Protein AF-0000000085132598 (afdb_homodimer)

Radius of gyration: 21.36 Å; Cα contacts (8 Å, |Δi|>4): 598; chains: 2; bounding box: 49×70×40 Å

Sequence (318 aa):
MAELIVVGVDGSQPSRLALRWALAEAALRSATVRVVHVWRSPYDYELAGAGDLGPIADDTALASAARRVLDDVLADIDEDHPTVAVESVLREGDPAEQLCVEARDAQLLVVGAHGHRPFADALIGSVSARVAHHCTGAVVIVPDLGAARHRQRSHVPGHMAELIVVGVDGSQPSRLALRWALAEAALRSATVRVVHVWRSPYDYELAGAGDLGPIADDTALASAARRVLDDVLADIDEDHPTVAVESVLREGDPAEQLCVEARDAQLLVVGAHGHRPFADALIGSVSARVAHHCTGAVVIVPDLGAARHRQRSHVPGH

pLDDT: mean 79.62, std 19.68, range [29.25, 98.25]

Solvent-accessible surface area (backbone atoms only — not comparable to full-atom values): 17055 Å² total; per-residue (Å²): 131,81,49,33,34,27,28,46,39,79,69,28,69,31,14,51,53,21,44,53,50,49,51,56,52,22,56,69,66,69,15,35,36,38,41,34,33,55,40,64,64,75,62,70,72,52,50,79,78,55,78,86,68,78,78,65,76,63,49,55,52,48,50,50,51,50,48,49,40,51,50,57,55,54,66,69,50,58,86,80,47,79,81,46,50,73,48,76,46,81,43,79,48,56,53,38,62,52,50,34,63,72,17,65,86,24,68,30,33,31,25,15,26,38,58,88,59,83,50,92,85,44,67,53,25,72,51,46,45,45,32,44,36,61,21,68,37,36,26,33,31,25,39,40,50,74,55,32,52,51,47,60,56,62,67,46,73,80,124,131,82,49,32,34,26,30,46,38,80,70,30,69,30,15,51,51,21,44,54,51,50,52,56,51,22,57,69,66,69,16,35,37,38,40,34,32,56,41,65,65,76,63,68,71,55,47,80,76,54,78,87,70,76,82,66,75,64,51,55,53,48,50,50,53,50,49,48,40,50,50,57,55,52,66,66,44,69,78,77,48,79,83,44,51,72,46,75,45,81,42,78,48,56,52,38,61,52,50,34,62,72,19,64,84,24,68,30,31,33,27,14,26,37,58,86,59,83,49,92,86,44,67,50,25,71,50,45,46,44,32,44,38,60,23,70,38,36,25,33,31,25,38,42,48,74,58,29,52,50,47,58,56,62,66,45,72,80,124

Secondary structure (DSSP, 8-state):
---EEEEEE-SSHHHHHHHHHHHHHHHHHT-EEEEEEEE--THHHHTTTS-----HHHHHHHHHHHHHHHHHHHHTTTTT-TTS-EEEEEEES-HHHHHHHHTTT-SEEEEES--SS--TT-SS-HHHHHHHHH-SS-EEEEP-HHHHHHHHHHTS---/---EEEEEE-SSHHHHHHHHHHHHHHHHHT-EEEEEEEE--THHHHTTTS----S-SHHHHHHHHHHHHHHHHHHTTTTT-TTS-EEEEEEES-HHHHHHHHTTT-SEEEEES--SS--TT-SS-HHHHHHHHH-SS-EEEEP-HHHHHHHHHHTS---

Foldseek 3Di:
DAAEEEAEAALFPLSLVLVVVSLVVCVVRVHAYEYEYEEEDPVVVPVVPDDDPDPPPRVVVRQVVSVVSVVVSVVVVPPPRPSHHYHYYYYYDDRLVVQLVVCQPHQEYTYEQEGDDDDPPDPGYPSLVSNCVPHPHHYHYDYDVVVVVVVVVVPPPDD/DAAEEEAEAALFPLSLVQVVVSLVVCVVRVHAYEYEYEEEDPVVVVPVPDDDPDPDDRVVVRQVVSVVSVVVSVVVVCVPRVSHHYHYYYHYDDRLVVQLVVCQPHQEYTYEQEGDDDPPPDPGYPSLVSNCVPHPHHYHYDYDVVVVVVVVVVPPPDD

Organism: Acidimicrobium ferrooxidans (strain DSM 10331 / JCM 15462 / NBRC 103882 / ICP) (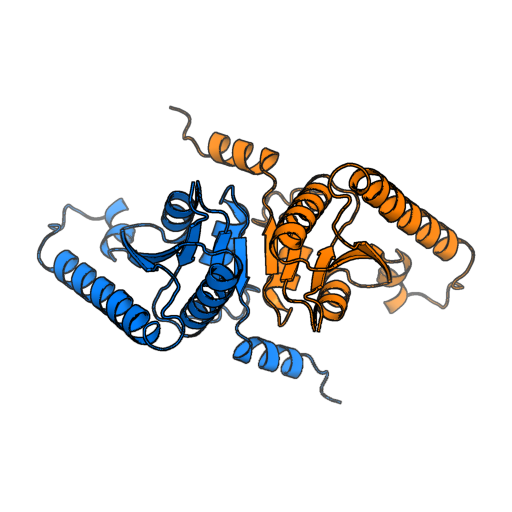NCBI:txid525909)

Nearest PDB structures (foldseek):
  2jax-assembly1_A-2  TM=8.667E-01  e=3.586E-10  Mycobacterium tuberculosis H37Rv
  3cis-assembly4_G  TM=8.353E-01  e=1.882E-10  Mycobacterium tuberculosis
  3cis-assembly3_F  TM=8.479E-01  e=1.006E-09  Mycobacterium tuberculosis
  3s3t-assembly1_A  TM=7.872E-01  e=2.822E-09  Lactiplantibacillus plantarum
  5ahw-assembly2_C  TM=6.463E-01  e=3.065E-08  Mycolicibacterium smegmatis MC2 155

InterPro domains:
  IPR006015 Universal stress protein A family [PR01438] (2-20)
  IPR006015 Universal stress protein A family [PR01438] (103-115)
  IPR006015 Universal stress protein A family [PR01438] (121-143)
  IPR006016 UspA [PF00582] (3-143)
  IPR014729 Rossmann-like alpha/beta/alpha sandwich fold [G3DSA:3.40.50.620] (2-155)

Structure (mmCIF, N/CA/C/O backbone):
data_AF-0000000085132598-model_v1
#
loop_
_entity.id
_entity.type
_entity.pdbx_description
1 polymer 'UspA domain protein'
#
loop_
_atom_site.group_PDB
_atom_site.id
_atom_site.type_symbol
_atom_site.label_atom_id
_atom_site.label_alt_id
_atom_site.label_comp_id
_atom_site.label_asym_id
_atom_site.label_entity_id
_atom_site.label_seq_id
_atom_site.pdbx_PDB_ins_code
_atom_site.Cartn_x
_atom_site.Cartn_y
_atom_site.Cartn_z
_atom_site.occupancy
_atom_site.B_iso_or_equiv
_atom_site.auth_seq_id
_atom_site.auth_comp_id
_atom_site.auth_asym_id
_atom_site.auth_atom_id
_atom_site.pdbx_PDB_model_num
ATOM 1 N N . MET A 1 1 ? 16.156 15.094 -8.305 1 52.69 1 MET A N 1
ATOM 2 C CA . MET A 1 1 ? 15.211 15.578 -7.301 1 52.69 1 MET A CA 1
ATOM 3 C C . MET A 1 1 ? 14.984 14.531 -6.219 1 52.69 1 MET A C 1
ATOM 5 O O . MET A 1 1 ? 15.102 13.328 -6.477 1 52.69 1 MET A O 1
ATOM 9 N N . ALA A 1 2 ? 14.891 14.992 -4.926 1 64.88 2 ALA A N 1
ATOM 10 C CA . ALA A 1 2 ? 14.844 14.055 -3.805 1 64.88 2 ALA A CA 1
ATOM 11 C C . ALA A 1 2 ? 13.555 13.25 -3.816 1 64.88 2 ALA A C 1
ATOM 13 O O . ALA A 1 2 ? 12.5 13.75 -4.227 1 64.88 2 ALA A O 1
ATOM 14 N N . GLU A 1 3 ? 13.602 12 -3.666 1 90.56 3 GLU A N 1
ATOM 15 C CA . GLU A 1 3 ? 12.438 11.125 -3.623 1 90.56 3 GLU A CA 1
ATOM 16 C C . GLU A 1 3 ? 11.516 11.492 -2.467 1 90.56 3 GLU A C 1
ATOM 18 O O . GLU A 1 3 ? 11.977 11.891 -1.397 1 90.56 3 GLU A O 1
ATOM 23 N N . LEU A 1 4 ? 10.266 11.664 -2.758 1 95.69 4 LEU A N 1
ATOM 24 C CA . LEU A 1 4 ? 9.25 12.062 -1.788 1 95.69 4 LEU A CA 1
ATOM 25 C C . LEU A 1 4 ? 8.25 10.945 -1.552 1 95.69 4 LEU A C 1
ATOM 27 O O . LEU A 1 4 ? 7.785 10.312 -2.502 1 95.69 4 LEU A O 1
ATOM 31 N N . ILE A 1 5 ? 8.008 10.656 -0.29 1 96.75 5 ILE A N 1
ATOM 32 C CA . ILE A 1 5 ? 6.93 9.781 0.14 1 96.75 5 ILE A CA 1
AT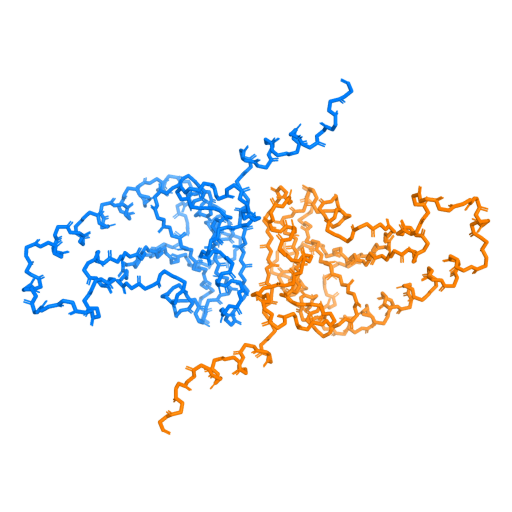OM 33 C C . ILE A 1 5 ? 5.898 10.578 0.937 1 96.75 5 ILE A C 1
ATOM 35 O O . ILE A 1 5 ? 6.246 11.266 1.901 1 96.75 5 ILE A O 1
ATOM 39 N N . VAL A 1 6 ? 4.707 10.562 0.468 1 98.12 6 VAL A N 1
ATOM 40 C CA . VAL A 1 6 ? 3.623 11.234 1.175 1 98.12 6 VAL A CA 1
ATOM 41 C C . VAL A 1 6 ? 2.846 10.227 2.016 1 98.12 6 VAL A C 1
ATOM 43 O O . VAL A 1 6 ? 2.568 9.117 1.562 1 98.12 6 VAL A O 1
ATOM 46 N N . VAL A 1 7 ? 2.484 10.602 3.264 1 97.94 7 VAL A N 1
ATOM 47 C CA . VAL A 1 7 ? 1.695 9.734 4.137 1 97.94 7 VAL A CA 1
ATOM 48 C C . VAL A 1 7 ? 0.549 10.531 4.754 1 97.94 7 VAL A C 1
ATOM 50 O O . VAL A 1 7 ? 0.745 11.664 5.203 1 97.94 7 VAL A O 1
ATOM 53 N N . GLY A 1 8 ? -0.657 9.992 4.582 1 97.94 8 GLY A N 1
ATOM 54 C CA . GLY A 1 8 ? -1.815 10.562 5.25 1 97.94 8 GLY A CA 1
ATOM 55 C C . GLY A 1 8 ? -1.971 10.102 6.684 1 97.94 8 GLY A C 1
ATOM 56 O O . GLY A 1 8 ? -1.938 8.898 6.961 1 97.94 8 GLY A O 1
ATOM 57 N N . VAL A 1 9 ? -2.213 11.078 7.613 1 96.56 9 VAL A N 1
ATOM 58 C CA . VAL A 1 9 ? -2.424 10.727 9.016 1 96.56 9 VAL A CA 1
ATOM 59 C C . VAL A 1 9 ? -3.68 11.414 9.539 1 96.56 9 VAL A C 1
ATOM 61 O O . VAL A 1 9 ? -4.039 12.5 9.07 1 96.56 9 VAL A O 1
ATOM 64 N N . ASP A 1 10 ? -4.363 10.742 10.477 1 94.12 10 ASP A N 1
ATOM 65 C CA . ASP A 1 10 ? -5.555 11.328 11.086 1 94.12 10 ASP A CA 1
ATOM 66 C C . ASP A 1 10 ? -5.582 11.086 12.594 1 94.12 10 ASP A C 1
ATOM 68 O O . ASP A 1 10 ? -6.621 11.266 13.234 1 94.12 10 ASP A O 1
ATOM 72 N N . GLY A 1 11 ? -4.477 10.609 13.109 1 92.75 11 GLY A N 1
ATOM 73 C CA . GLY A 1 11 ? -4.375 10.359 14.539 1 92.75 11 GLY A CA 1
ATOM 74 C C . GLY A 1 11 ? -4.766 8.945 14.93 1 92.75 11 GLY A C 1
ATOM 75 O O . GLY A 1 11 ? -4.523 8.523 16.062 1 92.75 11 GLY A O 1
ATOM 76 N N . SER A 1 12 ? -5.438 8.164 14.07 1 91 12 SER A N 1
ATOM 77 C CA . SER A 1 12 ? -5.824 6.785 14.359 1 91 12 SER A CA 1
ATOM 78 C C . SER A 1 12 ? -4.609 5.867 14.398 1 91 12 SER A C 1
ATOM 80 O O . SER A 1 12 ? -3.545 6.211 13.883 1 91 12 SER A O 1
ATOM 82 N N . GLN A 1 13 ? -4.688 4.766 15.047 1 89.81 13 GLN A N 1
ATOM 83 C CA . GLN A 1 13 ? -3.602 3.795 15.148 1 89.81 13 GLN A CA 1
ATOM 84 C C . GLN A 1 13 ? -3.199 3.277 13.766 1 89.81 13 GLN A C 1
ATOM 86 O O . GLN A 1 13 ? -2.012 3.219 13.445 1 89.81 13 GLN A O 1
ATOM 91 N N . PRO A 1 14 ? -4.168 2.969 12.852 1 91.38 14 PRO A N 1
ATOM 92 C CA . PRO A 1 14 ? -3.771 2.543 11.508 1 91.38 14 PRO A CA 1
ATOM 93 C C . PRO A 1 14 ? -2.957 3.604 10.766 1 91.38 14 PRO A C 1
ATOM 95 O O . PRO A 1 14 ? -2.014 3.27 10.039 1 91.38 14 PRO A O 1
ATOM 98 N N . SER A 1 15 ? -3.305 4.918 10.953 1 93.62 15 SER A N 1
ATOM 99 C CA . SER A 1 15 ? -2.561 5.969 10.266 1 93.62 15 SER A CA 1
ATOM 100 C C . SER A 1 15 ? -1.162 6.129 10.852 1 93.62 15 SER A C 1
ATOM 102 O O . SER A 1 15 ? -0.221 6.48 10.141 1 93.62 15 SER A O 1
ATOM 104 N N . ARG A 1 16 ? -1.005 5.812 12.141 1 93.38 16 ARG A N 1
ATOM 105 C CA . ARG A 1 16 ? 0.312 5.844 12.773 1 93.38 16 ARG A CA 1
ATOM 106 C C . ARG A 1 16 ? 1.188 4.703 12.266 1 93.38 16 ARG A C 1
ATOM 108 O O . ARG A 1 16 ? 2.396 4.871 12.094 1 93.38 16 ARG A O 1
ATOM 115 N N . LEU A 1 17 ? 0.605 3.598 12.094 1 92.19 17 LEU A N 1
ATOM 116 C CA . LEU A 1 17 ? 1.331 2.475 11.508 1 92.19 17 LEU A CA 1
ATOM 117 C C . LEU A 1 17 ? 1.782 2.799 10.086 1 92.19 17 LEU A C 1
ATOM 119 O O . LEU A 1 17 ? 2.891 2.438 9.688 1 92.19 17 LEU A O 1
ATOM 123 N N . ALA A 1 18 ? 0.917 3.445 9.352 1 95.38 18 ALA A N 1
ATOM 124 C CA . ALA A 1 18 ? 1.272 3.895 8.008 1 95.38 18 ALA A CA 1
ATOM 125 C C . ALA A 1 18 ? 2.473 4.836 8.047 1 95.38 18 ALA A C 1
ATOM 127 O O . ALA A 1 18 ? 3.375 4.734 7.211 1 95.38 18 ALA A O 1
ATOM 128 N N . LEU A 1 19 ? 2.473 5.723 8.977 1 95.25 19 LEU A N 1
ATOM 129 C CA . LEU A 1 19 ? 3.578 6.664 9.125 1 95.25 19 LEU A CA 1
ATOM 130 C C . LEU A 1 19 ? 4.879 5.93 9.445 1 95.25 19 LEU A C 1
ATOM 132 O O . LEU A 1 19 ? 5.918 6.219 8.852 1 95.25 19 LEU A O 1
ATOM 136 N N . ARG A 1 20 ? 4.828 5.004 10.352 1 92.69 20 ARG A N 1
ATOM 137 C CA . ARG A 1 20 ? 6.016 4.23 10.695 1 92.69 20 ARG A CA 1
ATOM 138 C C . ARG A 1 20 ? 6.555 3.482 9.484 1 92.69 20 ARG A C 1
ATOM 140 O O . ARG A 1 20 ? 7.766 3.443 9.258 1 92.69 20 ARG A O 1
ATOM 147 N N . TRP A 1 21 ? 5.672 2.922 8.781 1 92.62 21 TRP A N 1
ATOM 148 C CA . TRP A 1 21 ? 6.066 2.225 7.559 1 92.62 21 TRP A CA 1
ATOM 149 C C . TRP A 1 21 ? 6.723 3.184 6.574 1 92.62 21 TRP A C 1
ATOM 151 O O . TRP A 1 21 ? 7.762 2.865 5.988 1 92.62 21 TRP A O 1
ATOM 161 N N . ALA A 1 22 ? 6.09 4.348 6.344 1 95 22 ALA A N 1
ATOM 162 C CA . ALA A 1 22 ? 6.602 5.352 5.414 1 95 22 ALA A CA 1
ATOM 163 C C . ALA A 1 22 ? 8.008 5.801 5.812 1 95 22 ALA A C 1
ATOM 165 O O . ALA A 1 22 ? 8.875 5.98 4.957 1 95 22 ALA A O 1
ATOM 166 N N . LEU A 1 23 ? 8.234 5.957 7.086 1 93.75 23 LEU A N 1
ATOM 167 C CA . LEU A 1 23 ? 9.539 6.379 7.582 1 93.75 23 LEU A CA 1
ATOM 168 C C . LEU A 1 23 ? 10.594 5.309 7.32 1 93.75 23 LEU A C 1
ATOM 170 O O . LEU A 1 23 ? 11.703 5.617 6.895 1 93.75 23 LEU A O 1
ATOM 174 N N . ALA A 1 24 ? 10.273 4.074 7.586 1 90 24 ALA A N 1
ATOM 175 C CA . ALA A 1 24 ? 11.195 2.975 7.312 1 90 24 ALA A CA 1
ATOM 176 C C . ALA A 1 24 ? 11.523 2.893 5.824 1 90 24 ALA A C 1
ATOM 178 O O . ALA A 1 24 ? 12.68 2.674 5.449 1 90 24 ALA A O 1
ATOM 179 N N . GLU A 1 25 ? 10.484 3.068 5.062 1 90.69 25 GLU A N 1
ATOM 180 C CA . GLU A 1 25 ? 10.68 3.051 3.615 1 90.69 25 GLU A CA 1
ATOM 181 C C . GLU A 1 25 ? 11.586 4.199 3.168 1 90.69 25 GLU A C 1
ATOM 183 O O . GLU A 1 25 ? 12.461 4.012 2.322 1 90.69 25 GLU A O 1
ATOM 188 N N . ALA A 1 26 ? 11.32 5.352 3.678 1 92.25 26 ALA A N 1
ATOM 189 C CA . ALA A 1 26 ? 12.094 6.539 3.324 1 92.25 26 ALA A CA 1
ATOM 190 C C . ALA A 1 26 ? 13.562 6.355 3.68 1 92.25 26 ALA A C 1
ATOM 192 O O . ALA A 1 26 ? 14.445 6.832 2.961 1 92.25 26 ALA A O 1
ATOM 193 N N . ALA A 1 27 ? 13.828 5.691 4.742 1 88.12 27 ALA A N 1
ATOM 194 C CA . ALA A 1 27 ? 15.203 5.43 5.152 1 88.12 27 ALA A CA 1
ATOM 195 C C . ALA A 1 27 ? 15.93 4.566 4.121 1 88.12 27 ALA A C 1
ATOM 197 O O . ALA A 1 27 ? 17.125 4.766 3.863 1 88.12 27 ALA A O 1
ATOM 198 N N . LEU A 1 28 ? 15.195 3.695 3.545 1 82.5 28 LEU A N 1
ATOM 199 C CA . LEU A 1 28 ? 15.766 2.793 2.551 1 82.5 28 LEU A CA 1
ATOM 200 C C . LEU A 1 28 ? 16.078 3.539 1.259 1 82.5 28 LEU A C 1
ATOM 202 O O . LEU A 1 28 ? 17.016 3.176 0.542 1 82.5 28 LEU A O 1
ATOM 206 N N . ARG A 1 29 ? 15.352 4.684 1.01 1 83.31 29 ARG A N 1
ATOM 207 C CA . ARG A 1 29 ? 15.43 5.383 -0.268 1 83.31 29 ARG A CA 1
ATOM 208 C C . ARG A 1 29 ? 16.141 6.719 -0.117 1 83.31 29 ARG A C 1
ATOM 210 O O . ARG A 1 29 ? 16.375 7.426 -1.103 1 83.31 29 ARG A O 1
ATOM 217 N N . SER A 1 30 ? 16.453 7.062 1.117 1 88.06 30 SER A N 1
ATOM 218 C CA . SER A 1 30 ? 16.922 8.414 1.391 1 88.06 30 SER A CA 1
ATOM 219 C C . SER A 1 30 ? 15.914 9.453 0.904 1 88.06 30 SER A C 1
ATOM 221 O O . SER A 1 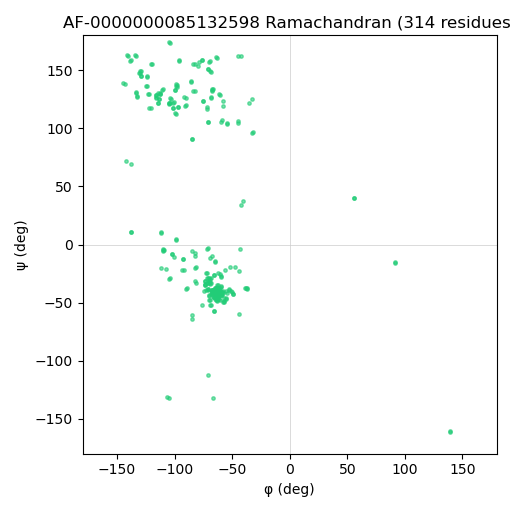30 ? 16.297 10.438 0.26 1 88.06 30 SER A O 1
ATOM 223 N N . ALA A 1 31 ? 14.672 9.117 1.125 1 92.5 31 ALA A N 1
ATOM 224 C CA . ALA A 1 31 ? 13.57 9.977 0.689 1 92.5 31 ALA A CA 1
ATOM 225 C C . ALA A 1 31 ? 13.102 10.875 1.823 1 92.5 31 ALA A C 1
ATOM 227 O O . ALA A 1 31 ? 13.383 10.617 2.994 1 92.5 31 ALA A O 1
ATOM 228 N N . THR A 1 32 ? 12.469 11.938 1.477 1 95.25 32 THR A N 1
ATOM 229 C CA . THR A 1 32 ? 11.758 12.797 2.416 1 95.25 32 THR A CA 1
ATOM 230 C C . THR A 1 32 ? 10.336 12.281 2.646 1 95.25 32 THR A C 1
ATOM 232 O O . THR A 1 32 ? 9.68 11.82 1.712 1 95.25 32 THR A O 1
ATOM 235 N N . VAL A 1 33 ? 9.906 12.352 3.881 1 96.44 33 VAL A N 1
ATOM 236 C CA . VAL A 1 33 ? 8.531 11.984 4.184 1 96.44 33 VAL A CA 1
ATOM 237 C C . VAL A 1 33 ? 7.707 13.242 4.438 1 96.44 33 VAL A C 1
ATOM 239 O O . VAL A 1 33 ? 8.062 14.07 5.285 1 96.44 33 VAL A O 1
ATOM 242 N N . ARG A 1 34 ? 6.668 13.438 3.666 1 97.88 34 ARG A N 1
ATOM 243 C CA . ARG A 1 34 ? 5.688 14.492 3.918 1 97.88 34 ARG A CA 1
ATOM 244 C C . ARG A 1 34 ? 4.453 13.93 4.621 1 97.88 34 ARG A C 1
ATOM 246 O O . ARG A 1 34 ? 3.715 13.133 4.043 1 97.88 34 ARG A O 1
ATOM 253 N N . VAL A 1 35 ? 4.297 14.344 5.836 1 97.75 35 VAL A N 1
ATOM 254 C CA . VAL A 1 35 ? 3.162 13.922 6.652 1 97.75 35 VAL A CA 1
ATOM 255 C C . VAL A 1 35 ? 1.999 14.891 6.457 1 97.75 35 VAL A C 1
ATOM 257 O O . VAL A 1 35 ? 2.123 16.078 6.742 1 97.75 35 VAL A O 1
ATOM 260 N N . VAL A 1 36 ? 0.868 14.375 5.973 1 98.25 36 VAL A N 1
ATOM 261 C CA . VAL A 1 36 ? -0.263 15.242 5.645 1 98.25 36 VAL A CA 1
ATOM 262 C C . VAL A 1 36 ? -1.449 14.898 6.543 1 98.25 36 VAL A C 1
ATOM 264 O O . VAL A 1 36 ? -1.841 13.734 6.656 1 98.25 36 VAL A O 1
ATOM 267 N N . HIS A 1 37 ? -1.973 15.82 7.18 1 97.75 37 HIS A N 1
ATOM 268 C CA . HIS A 1 37 ? -3.244 15.727 7.887 1 97.75 37 HIS A CA 1
ATOM 269 C C . HIS A 1 37 ? -4.293 16.625 7.25 1 97.75 37 HIS A C 1
ATOM 271 O O . HIS A 1 37 ? -4.047 17.812 7.035 1 97.75 37 HIS A O 1
ATOM 277 N N . VAL A 1 38 ? -5.391 16.047 6.906 1 96.12 38 VAL A N 1
ATOM 278 C CA . VAL A 1 38 ? -6.492 16.781 6.281 1 96.12 38 VAL A CA 1
ATOM 279 C C . VAL A 1 38 ? -7.668 16.875 7.25 1 96.12 38 VAL A C 1
ATOM 281 O O . VAL A 1 38 ? -8.031 15.875 7.887 1 96.12 38 VAL A O 1
ATOM 284 N N . TRP A 1 39 ? -8.25 18 7.402 1 91.69 39 TRP A N 1
ATOM 285 C CA . TRP A 1 39 ? -9.391 18.219 8.281 1 91.69 39 TRP A CA 1
ATOM 286 C C . TRP A 1 39 ? -10.508 18.953 7.551 1 91.69 39 TRP A C 1
ATOM 288 O O . TRP A 1 39 ? -10.305 19.469 6.449 1 91.69 39 TRP A O 1
ATOM 298 N N . ARG A 1 40 ? -11.734 18.672 7.941 1 85.56 40 ARG A N 1
ATOM 299 C CA . ARG A 1 40 ? -12.859 19.359 7.324 1 85.56 40 ARG A CA 1
ATOM 300 C C . ARG A 1 40 ? -13.719 20.062 8.375 1 85.56 40 ARG A C 1
ATOM 302 O O . ARG A 1 40 ? -14.008 19.484 9.43 1 85.56 40 ARG A O 1
ATOM 309 N N . SER A 1 41 ? -14.102 21.234 8.094 1 74.06 41 SER A N 1
ATOM 310 C CA . SER A 1 41 ? -15.055 21.969 8.922 1 74.06 41 SER A CA 1
ATOM 311 C C . SER A 1 41 ? -16.453 21.391 8.781 1 74.06 41 SER A C 1
ATOM 313 O O . SER A 1 41 ? -16.875 21 7.688 1 74.06 41 SER A O 1
ATOM 315 N N . PRO A 1 42 ? -17.031 20.844 9.891 1 59.59 42 PRO A N 1
ATOM 316 C CA . PRO A 1 42 ? -18.406 20.344 9.82 1 59.59 42 PRO A CA 1
ATOM 317 C C . PRO A 1 42 ? -19.297 21.203 8.938 1 59.59 42 PRO A C 1
ATOM 319 O O . PRO A 1 42 ? -20.312 20.719 8.414 1 59.59 42 PRO A O 1
ATOM 322 N N . TYR A 1 43 ? -19.141 22.484 8.953 1 52.62 43 TYR A N 1
ATOM 323 C CA . TYR A 1 43 ? -20.031 23.375 8.219 1 52.62 43 TYR A CA 1
ATOM 324 C C . TYR A 1 43 ? -19.906 23.156 6.719 1 52.62 43 TYR A C 1
ATOM 326 O O . TYR A 1 43 ? -20.703 23.672 5.941 1 52.62 43 TYR A O 1
ATOM 334 N N . ASP A 1 44 ? -18.922 22.484 6.27 1 48.16 44 ASP A N 1
ATOM 335 C CA . ASP A 1 44 ? -18.734 22.25 4.844 1 48.16 44 ASP A CA 1
ATOM 336 C C . ASP A 1 44 ? -19.766 21.25 4.316 1 48.16 44 ASP A C 1
ATOM 338 O O . ASP A 1 44 ? -20 21.172 3.105 1 48.16 44 ASP A O 1
ATOM 342 N N . TYR A 1 45 ? -20.25 20.344 5.09 1 43.16 45 TYR A N 1
ATOM 343 C CA . TYR A 1 45 ? -21.375 19.531 4.629 1 43.16 45 TYR A CA 1
ATOM 344 C C . TYR A 1 45 ? -22.625 20.375 4.449 1 43.16 45 TYR A C 1
ATOM 346 O O . TYR A 1 45 ? -23.422 20.125 3.537 1 43.16 45 TYR A O 1
ATOM 354 N N . GLU A 1 46 ? -23.016 21.031 5.555 1 40.84 46 GLU A N 1
ATOM 355 C CA . GLU A 1 46 ? -24.344 21.641 5.645 1 40.84 46 GLU A CA 1
ATOM 356 C C . GLU A 1 46 ? -24.453 22.828 4.699 1 40.84 46 GLU A C 1
ATOM 358 O O . GLU A 1 46 ? -25.562 23.297 4.418 1 40.84 46 GLU A O 1
ATOM 363 N N . LEU A 1 47 ? -23.391 23.484 4.406 1 42.47 47 LEU A N 1
ATOM 364 C CA . LEU A 1 47 ? -23.688 24.766 3.779 1 42.47 47 LEU A CA 1
ATOM 365 C C . LEU A 1 47 ? -24.234 24.578 2.367 1 42.47 47 LEU A C 1
ATOM 367 O O . LEU A 1 47 ? -24.484 25.547 1.65 1 42.47 47 LEU A O 1
ATOM 371 N N . ALA A 1 48 ? -24.344 23.406 1.795 1 40.34 48 ALA A N 1
ATOM 372 C CA . ALA A 1 48 ? -25.062 23.547 0.534 1 40.34 48 ALA A CA 1
ATOM 373 C C . ALA A 1 48 ? -26.438 24.172 0.754 1 40.34 48 ALA A C 1
ATOM 375 O O . ALA A 1 48 ? -27.016 24.75 -0.168 1 40.34 48 ALA A O 1
ATOM 376 N N . GLY A 1 49 ? -27.281 23.672 1.746 1 38 49 GLY A N 1
ATOM 377 C CA . GLY A 1 49 ? -28.578 24.344 1.864 1 38 49 GLY A CA 1
ATOM 378 C C . GLY A 1 49 ? -28.516 25.578 2.729 1 38 49 GLY A C 1
ATOM 379 O O . GLY A 1 49 ? -29.453 26.391 2.723 1 38 49 GLY A O 1
ATOM 380 N N . ALA A 1 50 ? -28.188 25.5 4.133 1 41.62 50 ALA A N 1
ATOM 381 C CA . ALA A 1 50 ? -28.562 26.594 5.016 1 41.62 50 ALA A CA 1
ATOM 382 C C . ALA A 1 50 ? -27.609 27.766 4.887 1 41.62 50 ALA A C 1
ATOM 384 O O . ALA A 1 50 ? -26.453 27.594 4.484 1 41.62 50 ALA A O 1
ATOM 385 N N . GLY A 1 51 ? -28.078 29.094 5.27 1 41.41 51 GLY A N 1
ATOM 386 C CA . GLY A 1 51 ? -27.594 30.469 5.262 1 41.41 51 GLY A CA 1
ATOM 387 C C . GLY A 1 51 ? -26.172 30.594 5.77 1 41.41 51 GLY A C 1
ATOM 388 O O . GLY A 1 51 ? -25.625 29.641 6.328 1 41.41 51 GLY A O 1
ATOM 389 N N . ASP A 1 52 ? -25.531 31.734 5.465 1 41.41 52 ASP A N 1
ATOM 390 C CA . ASP A 1 52 ? -24.266 32.406 5.699 1 41.41 52 ASP A CA 1
ATOM 391 C C . ASP A 1 52 ? -23.828 32.25 7.156 1 41.41 52 ASP A C 1
ATOM 393 O O . ASP A 1 52 ? -24.203 33.062 8.008 1 41.41 52 ASP A O 1
ATOM 397 N N . LEU A 1 53 ? -24.109 31.094 7.848 1 43.28 53 LEU A N 1
ATOM 398 C CA . LEU A 1 53 ? -23.609 31.328 9.195 1 43.28 53 LEU A CA 1
ATOM 399 C C . LEU A 1 53 ? -22.109 31.656 9.18 1 43.28 53 LEU A C 1
ATOM 401 O O . LEU A 1 53 ? -21.375 31.094 8.367 1 43.28 53 LEU A O 1
ATOM 405 N N . GLY A 1 54 ? -21.609 32.719 9.672 1 44.59 54 GLY A N 1
ATOM 406 C CA . GLY A 1 54 ? -20.312 33.344 9.836 1 44.59 54 GLY A CA 1
ATOM 407 C C . GLY A 1 54 ? -19.203 32.344 10.102 1 44.59 54 GLY A C 1
ATOM 408 O O . GLY A 1 54 ? -19.453 31.281 10.688 1 44.59 54 GLY A O 1
ATOM 409 N N . PRO A 1 55 ? -18.25 32.312 9.336 1 47.22 55 PRO A N 1
ATOM 410 C CA . PRO A 1 55 ? -17.031 31.484 9.25 1 47.22 55 PRO A CA 1
ATOM 411 C C . PRO A 1 55 ? -16.359 31.281 10.609 1 47.22 55 PRO A C 1
ATOM 413 O O . PRO A 1 55 ? -15.25 30.75 10.672 1 47.22 55 PRO A O 1
ATOM 416 N N . ILE A 1 56 ? -16.5 32.094 11.695 1 48.41 56 ILE A N 1
ATOM 417 C CA . ILE A 1 56 ? -15.57 32.781 12.594 1 48.41 56 ILE A CA 1
ATOM 418 C C . ILE A 1 56 ? -14.867 31.75 13.477 1 48.41 56 ILE A C 1
ATOM 420 O O . ILE A 1 56 ? -13.633 31.672 13.492 1 48.41 56 ILE A O 1
ATOM 424 N N . ALA A 1 57 ? -15.172 31.766 14.906 1 52.06 57 ALA A N 1
ATOM 425 C CA . ALA A 1 57 ? -14.531 31.219 16.109 1 52.06 57 ALA A CA 1
ATOM 426 C C . ALA A 1 57 ? -14.336 29.719 15.984 1 52.06 57 ALA A C 1
ATOM 428 O O . ALA A 1 57 ? -13.305 29.188 16.422 1 52.06 57 ALA A O 1
ATOM 429 N N . ASP A 1 58 ? -15.086 28.984 15.125 1 60.97 58 ASP A N 1
ATOM 430 C CA . ASP A 1 58 ? -15.211 27.531 15.094 1 60.97 58 ASP A CA 1
ATOM 431 C C . ASP A 1 58 ? -14.188 26.922 14.141 1 60.97 58 ASP A C 1
ATOM 433 O O . ASP A 1 58 ? -13.586 25.891 14.453 1 60.97 58 ASP A O 1
ATOM 437 N N . ASP A 1 59 ? -13.742 27.766 13.242 1 65.19 59 ASP A N 1
ATOM 438 C CA . ASP A 1 59 ? -12.766 27.234 12.297 1 65.19 59 ASP A CA 1
ATOM 439 C C . ASP A 1 59 ? -11.359 27.234 12.898 1 65.19 59 ASP A C 1
ATOM 441 O O . ASP A 1 59 ? -10.586 26.297 12.688 1 65.19 59 ASP A O 1
ATOM 445 N N . THR A 1 60 ? -11.258 28.281 13.75 1 75.56 60 THR A N 1
ATOM 446 C CA . THR A 1 60 ? -9.953 28.391 14.398 1 75.56 60 THR A CA 1
ATOM 447 C C . THR A 1 60 ? -9.75 27.234 15.375 1 75.56 60 THR A C 1
ATOM 449 O O . THR A 1 60 ? -8.656 26.672 15.453 1 75.56 60 THR A O 1
ATOM 452 N N . ALA A 1 61 ? -10.836 26.984 16.078 1 81.69 61 ALA A N 1
ATOM 453 C CA . ALA A 1 61 ? -10.75 25.891 17.047 1 81.69 61 ALA A CA 1
ATOM 454 C C . ALA A 1 61 ? -10.539 24.547 16.344 1 81.69 61 ALA A C 1
ATOM 456 O O . ALA A 1 61 ? -9.766 23.719 16.812 1 81.69 61 ALA A O 1
ATOM 457 N N . LEU A 1 62 ? -11.172 24.422 15.266 1 84.12 62 LEU A N 1
ATOM 458 C CA . LEU A 1 62 ? -11.055 23.172 14.516 1 84.12 62 LEU A CA 1
ATOM 459 C C . LEU A 1 62 ? -9.656 23.047 13.906 1 84.12 62 LEU A C 1
ATOM 461 O O . LEU A 1 62 ? -9.07 21.953 13.938 1 84.12 62 LEU A O 1
ATOM 465 N N . ALA A 1 63 ? -9.219 24.094 13.383 1 88.5 63 ALA A N 1
ATOM 466 C CA . ALA A 1 63 ? -7.863 24.094 12.844 1 88.5 63 ALA A CA 1
ATOM 467 C C . ALA A 1 63 ? -6.836 23.797 13.93 1 88.5 63 ALA A C 1
ATOM 469 O O . ALA A 1 63 ? -5.871 23.062 13.695 1 88.5 63 ALA A O 1
ATOM 470 N N . SER A 1 64 ? -7.098 24.406 15.055 1 91.44 64 SER A N 1
ATOM 471 C CA . SER A 1 64 ? -6.203 24.172 16.188 1 91.44 64 SER A CA 1
ATOM 472 C C . SER A 1 64 ? -6.23 22.719 16.609 1 91.44 64 SER A C 1
ATOM 474 O O . SER A 1 64 ? -5.191 22.141 16.953 1 91.44 64 SER A O 1
ATOM 476 N N . ALA A 1 65 ? -7.359 22.172 16.688 1 91.56 65 ALA A N 1
ATOM 477 C CA . ALA A 1 65 ? -7.496 20.75 17.031 1 91.56 65 ALA A CA 1
ATOM 478 C C . ALA A 1 65 ? -6.781 19.875 16.016 1 91.56 65 ALA A C 1
ATOM 480 O O . ALA A 1 65 ? -6.125 18.891 16.391 1 91.56 65 ALA A O 1
ATOM 481 N N . ALA A 1 66 ? -6.945 20.219 14.75 1 93.12 66 ALA A N 1
ATOM 482 C CA . ALA A 1 66 ? -6.281 19.469 13.68 1 93.12 66 ALA A CA 1
ATOM 483 C C . ALA A 1 66 ? -4.762 19.562 13.82 1 93.12 66 ALA A C 1
ATOM 485 O O . ALA A 1 66 ? -4.062 18.562 13.633 1 93.12 66 ALA A O 1
ATOM 486 N N . ARG A 1 67 ? -4.281 20.688 14.141 1 94.75 67 ARG A N 1
ATOM 487 C CA . ARG A 1 67 ? -2.85 20.875 14.359 1 94.75 67 ARG A CA 1
ATOM 488 C C . ARG A 1 67 ? -2.354 20.031 15.523 1 94.75 67 ARG A C 1
ATOM 490 O O . ARG A 1 67 ? -1.25 19.484 15.469 1 94.75 67 ARG A O 1
ATOM 497 N N . ARG A 1 68 ? -3.166 19.969 16.516 1 94.44 68 ARG A N 1
ATOM 498 C CA . ARG A 1 68 ? -2.791 19.156 17.672 1 94.44 68 ARG A CA 1
ATOM 499 C C . ARG A 1 68 ? -2.643 17.688 17.281 1 94.44 68 ARG A C 1
ATOM 501 O O . ARG A 1 68 ? -1.724 17.016 17.75 1 94.44 68 ARG A O 1
ATOM 508 N N . VAL A 1 69 ? -3.521 17.219 16.5 1 93.38 69 VAL A N 1
ATOM 509 C CA . VAL A 1 69 ? -3.438 15.844 16.016 1 93.38 69 VAL A CA 1
ATOM 510 C C . VAL A 1 69 ? -2.117 15.633 15.281 1 93.38 69 VAL A C 1
ATOM 512 O O . VAL A 1 69 ? -1.401 14.664 15.539 1 93.38 69 VAL A O 1
ATOM 515 N N . LEU A 1 70 ? -1.817 16.531 14.383 1 94.88 70 LEU A N 1
ATOM 516 C CA . LEU A 1 70 ? -0.589 16.438 13.602 1 94.88 70 LEU A CA 1
ATOM 517 C C . LEU A 1 70 ? 0.637 16.484 14.5 1 94.88 70 LEU A C 1
ATOM 519 O O . LEU A 1 70 ? 1.562 15.688 14.344 1 94.88 70 LEU A O 1
ATOM 523 N N . ASP A 1 71 ? 0.604 17.391 15.5 1 93.69 71 ASP A N 1
ATOM 524 C CA . ASP A 1 71 ? 1.718 17.531 16.438 1 93.69 71 ASP A CA 1
ATOM 525 C C . ASP A 1 71 ? 1.91 16.25 17.25 1 93.69 71 ASP A C 1
ATOM 527 O O . ASP A 1 71 ? 3.041 15.82 17.484 1 93.69 71 ASP A O 1
ATOM 531 N N . ASP A 1 72 ? 0.857 15.727 17.672 1 93 72 ASP A N 1
ATOM 532 C CA . ASP A 1 72 ? 0.904 14.492 18.453 1 93 72 ASP A CA 1
ATOM 533 C C . ASP A 1 72 ? 1.513 13.352 17.641 1 93 72 ASP A C 1
ATOM 535 O O . ASP A 1 72 ? 2.316 12.57 18.141 1 93 72 ASP A O 1
ATOM 539 N N . VAL A 1 73 ? 1.152 13.25 16.391 1 92.5 73 VAL A N 1
ATOM 540 C CA . VAL A 1 73 ? 1.646 12.203 15.508 1 92.5 73 VAL A CA 1
ATOM 541 C C . VAL A 1 73 ? 3.141 12.391 15.258 1 92.5 73 VAL A C 1
ATOM 543 O O . VAL A 1 73 ? 3.908 11.43 15.281 1 92.5 73 VAL A O 1
ATOM 546 N N . LEU A 1 74 ? 3.564 13.586 15.062 1 92.12 74 LEU A N 1
ATOM 547 C CA . LEU A 1 74 ? 4.957 13.898 14.75 1 92.12 74 LEU A CA 1
ATOM 548 C C . LEU A 1 74 ? 5.848 13.672 15.969 1 92.12 74 LEU A C 1
ATOM 550 O O . LEU A 1 74 ? 7.023 13.32 15.828 1 92.12 74 LEU A O 1
ATOM 554 N N . ALA A 1 75 ? 5.234 13.914 17.141 1 88.94 75 ALA A N 1
ATOM 555 C CA . ALA A 1 75 ? 5.98 13.742 18.375 1 88.94 75 ALA A CA 1
ATOM 556 C C . ALA A 1 75 ? 6.422 12.297 18.562 1 88.94 75 ALA A C 1
ATOM 558 O O . ALA A 1 75 ? 7.418 12.023 19.234 1 88.94 75 ALA A O 1
ATOM 559 N N . ASP A 1 76 ? 5.684 11.469 17.938 1 81.81 76 ASP A N 1
ATOM 560 C CA . ASP A 1 76 ? 5.969 10.039 18.062 1 81.81 76 ASP A CA 1
ATOM 561 C C . ASP A 1 76 ? 7.09 9.633 17.109 1 81.81 76 ASP A C 1
ATOM 563 O O . ASP A 1 76 ? 7.637 8.531 17.219 1 81.81 76 ASP A O 1
ATOM 567 N N . ILE A 1 77 ? 7.469 10.359 15.992 1 80.94 77 ILE A N 1
ATOM 568 C CA . ILE A 1 77 ? 8.453 10.031 14.969 1 80.94 77 ILE A CA 1
ATOM 569 C C . ILE A 1 77 ? 9.859 10.188 15.539 1 80.94 77 ILE A C 1
ATOM 571 O O . ILE A 1 77 ? 10.781 9.461 15.148 1 80.94 77 ILE A O 1
ATOM 575 N N . ASP A 1 78 ? 10.227 11.109 16.438 1 63.22 78 ASP A N 1
ATOM 576 C CA . ASP A 1 78 ? 11.562 11.586 16.781 1 63.22 78 ASP A CA 1
ATOM 577 C C . ASP A 1 78 ? 12.547 10.43 16.906 1 63.22 78 ASP A C 1
ATOM 579 O O . ASP A 1 78 ? 13.648 10.484 16.359 1 63.22 78 ASP A O 1
ATOM 583 N N . GLU A 1 79 ? 12.305 9.617 17.719 1 61.28 79 GLU A N 1
ATOM 584 C CA . GLU A 1 79 ? 13.461 8.883 18.219 1 61.28 79 GLU A CA 1
ATOM 585 C C . GLU A 1 79 ? 13.805 7.699 17.312 1 61.28 79 GLU A C 1
ATOM 587 O O . GLU A 1 79 ? 14.938 7.227 17.297 1 61.28 79 GLU A O 1
ATOM 592 N N . ASP A 1 80 ? 13 7.43 16.312 1 60.59 80 ASP A N 1
ATOM 593 C CA . ASP A 1 80 ? 13.25 6.137 15.688 1 60.59 80 ASP A CA 1
ATOM 594 C C . ASP A 1 80 ? 13.906 6.312 14.32 1 60.59 80 ASP A C 1
ATOM 596 O O . ASP A 1 80 ? 14.516 5.379 13.797 1 60.59 80 ASP A O 1
ATOM 600 N N . HIS A 1 81 ? 13.758 7.461 13.758 1 71 81 HIS A N 1
ATOM 601 C CA . HIS A 1 81 ? 14.359 7.637 12.445 1 71 81 HIS A CA 1
ATOM 602 C C . HIS A 1 81 ? 15.039 8.992 12.32 1 71 81 HIS A C 1
ATOM 604 O O . HIS A 1 81 ? 14.656 9.812 11.492 1 71 81 HIS A O 1
ATOM 610 N N . PRO A 1 82 ? 16.047 9.141 12.984 1 66.75 82 PRO A N 1
ATOM 611 C CA . PRO A 1 82 ? 16.672 10.453 13.031 1 66.75 82 PRO A CA 1
ATOM 612 C C . PRO A 1 82 ? 17.281 10.875 11.695 1 66.75 82 PRO A C 1
ATOM 614 O O . PRO A 1 82 ? 17.531 12.062 11.477 1 66.75 82 PRO A O 1
ATOM 617 N N . THR A 1 83 ? 17.359 10.023 10.789 1 83.31 83 THR A N 1
ATOM 618 C CA . THR A 1 83 ? 18.062 10.367 9.57 1 83.31 83 THR A CA 1
ATOM 619 C C . THR A 1 83 ? 17.094 10.703 8.445 1 83.31 83 THR A C 1
ATOM 621 O O . THR A 1 83 ? 17.484 11.219 7.402 1 83.31 83 THR A O 1
ATOM 624 N N . VAL A 1 84 ? 15.836 10.469 8.695 1 90.62 84 VAL A N 1
ATOM 625 C CA . VAL A 1 84 ? 14.859 10.719 7.637 1 90.62 84 VAL A CA 1
ATOM 626 C C . VAL A 1 84 ? 14.359 12.156 7.727 1 90.62 84 VAL A C 1
ATOM 628 O O . VAL A 1 84 ? 14 12.633 8.805 1 90.62 84 VAL A O 1
ATOM 631 N N . ALA A 1 85 ? 14.453 12.859 6.641 1 93.25 85 ALA A N 1
ATOM 632 C CA . ALA A 1 85 ? 13.859 14.195 6.574 1 93.25 85 ALA A CA 1
ATOM 633 C C . ALA A 1 85 ? 12.336 14.125 6.594 1 93.25 85 ALA A C 1
ATOM 635 O O . ALA A 1 85 ? 11.734 13.383 5.812 1 93.25 85 ALA A O 1
ATOM 636 N N . VAL A 1 86 ? 11.75 14.859 7.523 1 94.75 86 VAL A N 1
ATOM 637 C CA . VAL A 1 86 ? 10.305 14.828 7.664 1 94.75 86 VAL A CA 1
ATOM 638 C C . VAL A 1 86 ? 9.742 16.234 7.508 1 94.75 86 VAL A C 1
ATOM 640 O O . VAL A 1 86 ? 10.242 17.188 8.117 1 94.75 86 VAL A O 1
ATOM 643 N N . GLU A 1 87 ? 8.805 16.406 6.707 1 95.25 87 GLU A N 1
ATOM 644 C CA . GLU A 1 87 ? 7.996 17.625 6.641 1 95.25 87 GLU A CA 1
ATOM 645 C C . GLU A 1 87 ? 6.523 17.328 6.914 1 95.25 87 GLU A C 1
ATOM 647 O O . GLU A 1 87 ? 6.086 16.172 6.797 1 95.25 87 GLU A O 1
ATOM 652 N N . SER A 1 88 ? 5.777 18.297 7.367 1 96.5 88 SER A N 1
ATOM 653 C CA . SER A 1 88 ? 4.363 18.109 7.672 1 96.5 88 SER A CA 1
ATOM 654 C C . SER A 1 88 ? 3.506 19.172 7.012 1 96.5 88 SER A C 1
ATOM 656 O O . SER A 1 88 ? 3.941 20.328 6.863 1 96.5 88 SER A O 1
ATOM 658 N N . VAL A 1 89 ? 2.33 18.781 6.598 1 97.31 89 VAL A N 1
ATOM 659 C CA . VAL A 1 89 ? 1.378 19.672 5.938 1 97.31 89 VAL A CA 1
ATOM 660 C C . VAL A 1 89 ? -0.012 19.484 6.539 1 97.31 89 VAL A C 1
ATOM 662 O O . VAL A 1 89 ? -0.447 18.344 6.77 1 97.31 89 VAL A O 1
ATOM 665 N N . LEU A 1 90 ? -0.673 20.531 6.883 1 97 90 LEU A N 1
ATOM 666 C CA . LEU A 1 90 ? -2.072 20.562 7.297 1 97 90 LEU A CA 1
ATOM 667 C C . LEU A 1 90 ? -2.955 21.125 6.191 1 97 90 LEU A C 1
ATOM 669 O O . LEU A 1 90 ? -2.711 22.234 5.699 1 97 90 LEU A O 1
ATOM 673 N N . ARG A 1 91 ? -3.924 20.359 5.746 1 96.25 91 ARG A N 1
ATOM 674 C CA . ARG A 1 91 ? -4.816 20.797 4.684 1 96.25 91 ARG A CA 1
ATOM 675 C C . ARG A 1 91 ? -6.273 20.734 5.125 1 96.25 91 ARG A C 1
ATOM 677 O O . ARG A 1 91 ? -6.656 19.844 5.895 1 96.25 91 ARG A O 1
ATOM 684 N N . GLU A 1 92 ? -7.059 21.656 4.66 1 94.06 92 GLU A N 1
ATOM 685 C CA . GLU A 1 92 ? -8.508 21.609 4.816 1 94.06 92 GLU A CA 1
ATOM 686 C C . GLU A 1 92 ? -9.188 21.078 3.561 1 94.06 92 GLU A C 1
ATOM 688 O O . GLU A 1 92 ? -8.812 21.438 2.443 1 94.06 92 GLU A O 1
ATOM 693 N N . GLY A 1 93 ? -10.164 20.188 3.717 1 94.12 93 GLY A N 1
ATOM 694 C CA . GLY A 1 93 ? -10.883 19.672 2.566 1 94.12 93 GLY A CA 1
ATOM 695 C C . GLY A 1 93 ? -11.164 18.188 2.654 1 94.12 93 GLY A C 1
ATOM 696 O O . GLY A 1 93 ? -11.297 17.641 3.75 1 94.12 93 GLY A O 1
ATOM 697 N N . ASP A 1 94 ? -11.438 17.641 1.468 1 93.19 94 ASP A N 1
ATOM 698 C CA . ASP A 1 94 ? -11.664 16.203 1.38 1 93.19 94 ASP A CA 1
ATOM 699 C C . ASP A 1 94 ? -10.352 15.422 1.48 1 93.19 94 ASP A C 1
ATOM 701 O O . ASP A 1 94 ? -9.422 15.664 0.708 1 93.19 94 ASP A O 1
ATOM 705 N N . PRO A 1 95 ? -10.297 14.555 2.396 1 94.56 95 PRO A N 1
ATOM 706 C CA . PRO A 1 95 ? -9.023 13.875 2.648 1 94.56 95 PRO A CA 1
ATOM 707 C C . PRO A 1 95 ? -8.461 13.195 1.403 1 94.56 95 PRO A C 1
ATOM 709 O O . PRO A 1 95 ? -7.273 13.352 1.091 1 94.56 95 PRO A O 1
ATOM 712 N N . ALA A 1 96 ? -9.258 12.477 0.674 1 94 96 ALA A N 1
ATOM 713 C CA . ALA A 1 96 ? -8.766 11.75 -0.498 1 94 96 ALA A CA 1
ATOM 714 C C . ALA A 1 96 ? -8.273 12.719 -1.567 1 94 96 ALA A C 1
ATOM 716 O O . ALA A 1 96 ? -7.207 12.516 -2.156 1 94 96 ALA A O 1
ATOM 717 N N . GLU A 1 97 ? -9.016 13.766 -1.791 1 94.25 97 GLU A N 1
ATOM 718 C CA . GLU A 1 97 ? -8.648 14.766 -2.793 1 94.25 97 GLU A CA 1
ATOM 719 C C . GLU A 1 97 ? -7.344 15.461 -2.426 1 94.25 97 GLU A C 1
ATOM 721 O O . GLU A 1 97 ? -6.441 15.586 -3.26 1 94.25 97 GLU A O 1
ATOM 726 N N . GLN A 1 98 ? -7.281 15.867 -1.225 1 96.75 98 GLN A N 1
ATOM 727 C CA . GLN A 1 98 ? -6.102 16.609 -0.789 1 96.75 98 GLN A CA 1
ATOM 728 C C . GLN A 1 98 ? -4.867 15.703 -0.772 1 96.75 98 GLN A C 1
ATOM 730 O O . GLN A 1 98 ? -3.77 16.141 -1.122 1 96.75 98 GLN A O 1
ATOM 735 N N . LEU A 1 99 ? -4.984 14.5 -0.344 1 97.44 99 LEU A N 1
ATOM 736 C CA . LEU A 1 99 ? -3.869 13.562 -0.343 1 97.44 99 LEU A CA 1
ATOM 737 C C . LEU A 1 99 ? -3.357 13.32 -1.76 1 97.44 99 LEU A C 1
ATOM 739 O O . LEU A 1 99 ? -2.146 13.281 -1.988 1 97.44 99 LEU A O 1
ATOM 743 N N . CYS A 1 100 ? -4.277 13.164 -2.73 1 95.75 100 CYS A N 1
ATOM 744 C CA . CYS A 1 100 ? -3.873 12.945 -4.113 1 95.75 100 CYS A CA 1
ATOM 745 C C . CYS A 1 100 ? -3.131 14.156 -4.664 1 95.75 100 CYS A C 1
ATOM 747 O O . CYS A 1 100 ? -2.154 14.016 -5.402 1 95.75 100 CYS A O 1
ATOM 749 N N . VAL A 1 101 ? -3.598 15.328 -4.266 1 96.06 101 VAL A N 1
ATOM 750 C CA . VAL A 1 101 ? -2.939 16.547 -4.699 1 96.06 101 VAL A CA 1
ATOM 751 C C . VAL A 1 101 ? -1.526 16.609 -4.121 1 96.06 101 VAL A C 1
ATOM 753 O O . VAL A 1 101 ? -0.564 16.891 -4.844 1 96.06 101 VAL A O 1
ATOM 756 N N . GLU A 1 102 ? -1.388 16.344 -2.873 1 96.38 102 GLU A N 1
ATOM 757 C CA . GLU A 1 102 ? -0.096 16.406 -2.195 1 96.38 102 GLU A CA 1
ATOM 758 C C . GLU A 1 102 ? 0.857 15.336 -2.723 1 96.38 102 GLU A C 1
ATOM 760 O O . GLU A 1 102 ? 2.078 15.508 -2.67 1 96.38 102 GLU A O 1
ATOM 765 N N . ALA A 1 103 ? 0.298 14.227 -3.25 1 95.88 103 ALA A N 1
ATOM 766 C CA . ALA A 1 103 ? 1.114 13.086 -3.652 1 95.88 103 ALA A CA 1
ATOM 767 C C . ALA A 1 103 ? 1.372 13.102 -5.156 1 95.88 103 ALA A C 1
ATOM 769 O O . ALA A 1 103 ? 1.93 12.148 -5.707 1 95.88 103 ALA A O 1
ATOM 770 N N . ARG A 1 104 ? 0.95 14.086 -5.855 1 91.88 104 ARG A N 1
ATOM 771 C CA . ARG A 1 104 ? 0.995 14.148 -7.312 1 91.88 104 ARG A CA 1
ATOM 772 C C . ARG A 1 104 ? 2.402 13.859 -7.828 1 91.88 104 ARG A C 1
ATOM 774 O O . ARG A 1 104 ? 2.572 13.18 -8.844 1 91.88 104 ARG A O 1
ATOM 781 N N . ASP A 1 105 ? 3.434 14.344 -7.152 1 91.25 105 ASP A N 1
ATOM 782 C CA . ASP A 1 105 ? 4.809 14.164 -7.617 1 91.25 105 ASP A CA 1
ATOM 783 C C . ASP A 1 105 ? 5.582 13.227 -6.688 1 91.25 105 ASP A C 1
ATOM 785 O O . ASP A 1 105 ? 6.812 13.172 -6.742 1 91.25 105 ASP A O 1
ATOM 789 N N . ALA A 1 106 ?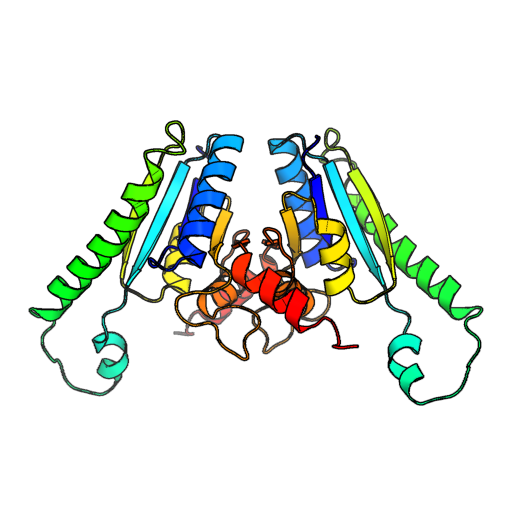 4.906 12.586 -5.789 1 94.25 106 ALA A N 1
ATOM 790 C CA . ALA A 1 106 ? 5.551 11.688 -4.832 1 94.25 106 ALA A CA 1
ATOM 791 C C . ALA A 1 106 ? 5.785 10.312 -5.441 1 94.25 106 ALA A C 1
ATOM 793 O O . ALA A 1 106 ? 5.066 9.898 -6.352 1 94.25 106 ALA A O 1
ATOM 794 N N . GLN A 1 107 ? 6.715 9.625 -4.957 1 91.69 107 GLN A N 1
ATOM 795 C CA . GLN A 1 107 ? 6.969 8.25 -5.383 1 91.69 107 GLN A CA 1
ATOM 796 C C . GLN A 1 107 ? 5.91 7.301 -4.832 1 91.69 107 GLN A C 1
ATOM 798 O O . GLN A 1 107 ? 5.566 6.309 -5.477 1 91.69 107 GLN A O 1
ATOM 803 N N . LEU A 1 108 ? 5.5 7.676 -3.613 1 95.38 108 LEU A N 1
ATOM 804 C CA . LEU A 1 108 ? 4.5 6.852 -2.943 1 95.38 108 LEU A CA 1
ATOM 805 C C . LEU A 1 108 ? 3.531 7.715 -2.143 1 95.38 108 LEU A C 1
ATOM 807 O O . LEU A 1 108 ? 3.939 8.695 -1.518 1 95.38 108 LEU A O 1
ATOM 811 N N . LEU A 1 109 ? 2.33 7.367 -2.24 1 97.56 109 LEU A N 1
ATOM 812 C CA . LEU A 1 109 ? 1.35 7.789 -1.247 1 97.56 109 LEU A CA 1
ATOM 813 C C . LEU A 1 109 ? 1.021 6.648 -0.289 1 97.56 109 LEU A C 1
ATOM 815 O O . LEU A 1 109 ? 0.618 5.566 -0.722 1 97.56 109 LEU A O 1
ATOM 819 N N . VAL A 1 110 ? 1.146 6.836 0.989 1 97.75 110 VAL A N 1
ATOM 820 C CA . VAL A 1 110 ? 0.971 5.801 2 1 97.75 110 VAL A CA 1
ATOM 821 C C . VAL A 1 110 ? -0.222 6.141 2.889 1 97.75 110 VAL A C 1
ATOM 823 O O . VAL A 1 110 ? -0.348 7.27 3.363 1 97.75 110 VAL A O 1
ATOM 826 N N . VAL A 1 111 ? -1.13 5.188 3.045 1 96.75 111 VAL A N 1
ATOM 827 C CA . VAL A 1 111 ? -2.275 5.344 3.934 1 96.75 111 VAL A CA 1
ATOM 828 C C . VAL A 1 111 ? -2.5 4.051 4.719 1 96.75 111 VAL A C 1
ATOM 830 O O . VAL A 1 111 ? -1.995 2.992 4.34 1 96.75 111 VAL A O 1
ATOM 833 N N . GLY A 1 112 ? -3.184 4.172 5.82 1 94 112 GLY A N 1
ATOM 834 C CA . GLY A 1 112 ? -3.674 2.99 6.512 1 94 112 GLY A CA 1
ATOM 835 C C . GLY A 1 112 ? -4.891 2.371 5.844 1 94 112 GLY A C 1
ATOM 836 O O . GLY A 1 112 ? -5.598 3.039 5.09 1 94 112 GLY A O 1
ATOM 837 N N . ALA A 1 113 ? -5.102 1.158 6.125 1 87.94 113 ALA A N 1
ATOM 838 C CA . ALA A 1 113 ? -6.227 0.439 5.531 1 87.94 113 ALA A CA 1
ATOM 839 C C . ALA A 1 113 ? -7.555 0.97 6.059 1 87.94 113 ALA A C 1
ATOM 841 O O . ALA A 1 113 ? -8.562 0.961 5.344 1 87.94 113 ALA A O 1
ATOM 842 N N . HIS A 1 114 ? -7.465 1.379 7.332 1 81.62 114 HIS A N 1
ATOM 843 C CA . HIS A 1 114 ? -8.664 1.897 7.98 1 81.62 114 HIS A CA 1
ATOM 844 C C . HIS A 1 114 ? -8.367 3.186 8.742 1 81.62 114 HIS A C 1
ATOM 846 O O . HIS A 1 114 ? -7.207 3.598 8.844 1 81.62 114 HIS A O 1
ATOM 852 N N . GLY A 1 115 ? -9.383 3.877 9.055 1 73.75 115 GLY A N 1
ATOM 853 C CA . GLY A 1 115 ? -9.281 5.051 9.914 1 73.75 115 GLY A CA 1
ATOM 854 C C . GLY A 1 115 ? -9.828 4.816 11.312 1 73.75 115 GLY A C 1
ATOM 855 O O . GLY A 1 115 ? -9.477 3.826 11.961 1 73.75 115 GLY A O 1
ATOM 856 N N . HIS A 1 116 ? -10.641 5.789 11.648 1 68.94 116 HIS A N 1
ATOM 857 C CA . HIS A 1 116 ? -11.172 5.781 13.008 1 68.94 116 HIS A CA 1
ATOM 858 C C . HIS A 1 116 ? -12.234 4.707 13.18 1 68.94 116 HIS A C 1
ATOM 860 O O . HIS A 1 116 ? -12.484 4.25 14.297 1 68.94 116 HIS A O 1
ATOM 866 N N . ARG A 1 117 ? -13.023 4.371 12.125 1 60.84 117 ARG A N 1
ATOM 867 C CA . ARG A 1 117 ? -14.086 3.385 12.281 1 60.84 117 ARG A CA 1
ATOM 868 C C . ARG A 1 117 ? -13.883 2.209 11.336 1 60.84 117 ARG A C 1
ATOM 870 O O . ARG A 1 117 ? -13.633 2.402 10.141 1 60.84 117 ARG A O 1
ATOM 877 N N . PRO A 1 118 ? -13.68 0.984 12 1 58.66 118 PRO A N 1
ATOM 878 C CA . PRO A 1 118 ? -13.734 -0.174 11.102 1 58.66 118 PRO A CA 1
ATOM 879 C C . PRO A 1 118 ? -15.078 -0.301 10.391 1 58.66 118 PRO A C 1
ATOM 881 O O . PRO A 1 118 ? -16.125 0.039 10.961 1 58.66 118 PRO A O 1
ATOM 884 N N . PHE A 1 119 ? -15.203 -0.019 9.211 1 56.34 119 PHE A N 1
ATOM 885 C CA . PHE A 1 119 ? -16.484 -0.218 8.547 1 56.34 119 PHE A CA 1
ATOM 886 C C . PHE A 1 119 ? -16.781 -1.703 8.359 1 56.34 119 PHE A C 1
ATOM 888 O O . PHE A 1 119 ? -16 -2.416 7.723 1 56.34 119 PHE A O 1
ATOM 895 N N . ALA A 1 120 ? -17.672 -2.193 9.148 1 54.12 120 ALA A N 1
ATOM 896 C CA . ALA A 1 120 ? -18.062 -3.602 9.234 1 54.12 120 ALA A CA 1
ATOM 897 C C . ALA A 1 120 ? -18.094 -4.246 7.855 1 54.12 120 ALA A C 1
ATOM 899 O O . ALA A 1 120 ? -17.688 -5.406 7.695 1 54.12 120 ALA A O 1
ATOM 900 N N . ASP A 1 121 ? -18.562 -3.416 6.891 1 60.56 121 ASP A N 1
ATOM 901 C CA . ASP A 1 121 ? -18.859 -4.086 5.629 1 60.56 121 ASP A CA 1
ATOM 902 C C . ASP A 1 121 ? -17.844 -3.703 4.555 1 60.56 121 ASP A C 1
ATOM 904 O O . ASP A 1 121 ? -17.859 -4.25 3.449 1 60.56 121 ASP A O 1
ATOM 908 N N . ALA A 1 122 ? -17.016 -2.812 4.98 1 64.31 122 ALA A N 1
ATOM 909 C CA . ALA A 1 122 ? -16.094 -2.398 3.928 1 64.31 122 ALA A CA 1
ATOM 910 C C . ALA A 1 122 ? -14.742 -3.102 4.07 1 64.31 122 ALA A C 1
ATOM 912 O O . ALA A 1 122 ? -14.242 -3.281 5.184 1 64.31 122 ALA A O 1
ATOM 913 N N . LEU A 1 123 ? -14.25 -3.594 3.047 1 70.5 123 LEU A N 1
ATOM 914 C CA . LEU A 1 123 ? -12.977 -4.293 3.057 1 70.5 123 LEU A CA 1
ATOM 915 C C . LEU A 1 123 ? -11.844 -3.354 3.455 1 70.5 123 LEU A C 1
ATOM 917 O O . LEU A 1 123 ? -10.945 -3.736 4.219 1 70.5 123 LEU A O 1
ATOM 921 N N . ILE A 1 124 ? -12.008 -2.094 2.973 1 79.06 124 ILE A N 1
ATOM 922 C CA . ILE A 1 124 ? -11.016 -1.079 3.328 1 79.06 124 ILE A CA 1
ATOM 923 C C . ILE A 1 124 ? -11.719 0.256 3.57 1 79.06 124 ILE A C 1
ATOM 925 O O . ILE A 1 124 ? -12.898 0.414 3.25 1 79.06 124 ILE A O 1
ATOM 929 N N . GLY A 1 125 ? -11.086 1.189 4.199 1 84.5 125 GLY A N 1
ATOM 930 C CA . GLY A 1 125 ? -11.656 2.492 4.504 1 84.5 125 GLY A CA 1
ATOM 931 C C . GLY A 1 125 ? -11.984 3.307 3.268 1 84.5 125 GLY A C 1
ATOM 932 O O . GLY A 1 125 ? -11.43 3.062 2.193 1 84.5 125 GLY A O 1
ATOM 933 N N . SER A 1 126 ? -12.805 4.273 3.441 1 84.31 126 SER A N 1
ATOM 934 C CA . SER A 1 126 ? -13.289 5.086 2.332 1 84.31 126 SER A CA 1
ATOM 935 C C . SER A 1 126 ? -12.172 5.93 1.733 1 84.31 126 SER A C 1
ATOM 937 O O . SER A 1 126 ? -12.086 6.078 0.513 1 84.31 126 SER A O 1
ATOM 939 N N . VAL A 1 127 ? -11.328 6.465 2.541 1 89.06 127 VAL A N 1
ATOM 940 C CA . VAL A 1 127 ? -10.242 7.297 2.033 1 89.06 127 VAL A CA 1
ATOM 941 C C . VAL A 1 127 ? -9.227 6.43 1.291 1 89.06 127 VAL A C 1
ATOM 943 O O . VAL A 1 127 ? -8.812 6.762 0.179 1 89.06 127 VAL A O 1
ATOM 946 N N . SER A 1 128 ? -8.828 5.352 1.886 1 91 128 SER A N 1
ATOM 947 C CA . SER A 1 128 ? -7.867 4.457 1.251 1 91 128 SER A CA 1
ATOM 948 C C . SER A 1 128 ? -8.375 3.961 -0.098 1 91 128 SER A C 1
ATOM 950 O O . SER A 1 128 ? -7.621 3.895 -1.068 1 91 128 SER A O 1
ATOM 952 N N . ALA A 1 129 ? -9.617 3.637 -0.144 1 86.06 129 ALA A N 1
ATOM 953 C CA . ALA A 1 129 ? -10.219 3.182 -1.396 1 86.06 129 ALA A CA 1
ATOM 954 C C . ALA A 1 129 ? -10.211 4.293 -2.443 1 86.06 129 ALA A C 1
ATOM 956 O O . ALA A 1 129 ? -9.883 4.051 -3.607 1 86.06 129 ALA A O 1
ATOM 957 N N . ARG A 1 130 ? -10.578 5.438 -2.061 1 88.69 130 ARG A N 1
ATOM 958 C CA . ARG A 1 130 ? -10.695 6.559 -2.984 1 88.69 130 ARG A CA 1
ATOM 959 C C . ARG A 1 130 ? -9.32 6.984 -3.5 1 88.69 130 ARG A C 1
ATOM 961 O O . ARG A 1 130 ? -9.172 7.316 -4.676 1 88.69 130 ARG A O 1
ATOM 968 N N . VAL A 1 131 ? -8.344 6.969 -2.67 1 92.69 131 VAL A N 1
ATOM 969 C CA . VAL A 1 131 ? -7.023 7.371 -3.15 1 92.69 131 VAL A CA 1
ATOM 970 C C . VAL A 1 131 ? -6.465 6.301 -4.086 1 92.69 131 VAL A C 1
ATOM 972 O O . VAL A 1 131 ? -5.797 6.617 -5.07 1 92.69 131 VAL A O 1
ATOM 975 N N . ALA A 1 132 ? -6.703 5.078 -3.764 1 88.94 132 ALA A N 1
ATOM 976 C CA . ALA A 1 132 ? -6.262 3.988 -4.633 1 88.94 132 ALA A CA 1
ATOM 977 C C . ALA A 1 132 ? -6.891 4.102 -6.016 1 88.94 132 ALA A C 1
ATOM 979 O O . ALA A 1 132 ? -6.281 3.715 -7.016 1 88.94 132 ALA A O 1
ATOM 980 N N . HIS A 1 133 ? -8.008 4.695 -6.02 1 84.94 133 HIS A N 1
ATOM 981 C CA . HIS A 1 133 ? -8.773 4.801 -7.258 1 84.94 133 HIS A CA 1
ATOM 982 C C . HIS A 1 133 ? -8.406 6.066 -8.023 1 84.94 133 HIS A C 1
ATOM 984 O O . HIS A 1 133 ? -8.297 6.047 -9.25 1 84.94 133 HIS A O 1
ATOM 990 N N . HIS A 1 134 ? -8.195 7.109 -7.289 1 86.31 134 HIS A N 1
ATOM 991 C CA . HIS A 1 134 ? -8.203 8.414 -7.941 1 86.31 134 HIS A CA 1
ATOM 992 C C . HIS A 1 134 ? -6.785 8.953 -8.117 1 86.31 134 HIS A C 1
ATOM 994 O O . HIS A 1 134 ? -6.547 9.797 -8.977 1 86.31 134 HIS A O 1
ATOM 1000 N N . CYS A 1 135 ? -5.934 8.594 -7.273 1 90.38 135 CYS A N 1
ATOM 1001 C CA . CYS A 1 135 ? -4.59 9.164 -7.34 1 90.38 135 CYS A CA 1
ATOM 1002 C C . CYS A 1 135 ? -3.832 8.633 -8.555 1 90.38 135 CYS A C 1
ATOM 1004 O O . CYS A 1 135 ? -4.035 7.488 -8.961 1 90.38 135 CYS A O 1
ATOM 1006 N N . THR A 1 136 ? -2.953 9.391 -9.062 1 87.12 136 THR A N 1
ATOM 1007 C CA . THR A 1 136 ? -2.238 9.047 -10.281 1 87.12 136 THR A CA 1
ATOM 1008 C C . THR A 1 136 ? -0.932 8.32 -9.961 1 87.12 136 THR A C 1
ATOM 1010 O O . THR A 1 136 ? -0.29 7.762 -10.852 1 87.12 136 THR A O 1
ATOM 1013 N N . GLY A 1 137 ? -0.53 8.328 -8.727 1 90.69 137 GLY A N 1
ATOM 1014 C CA . GLY A 1 137 ? 0.68 7.633 -8.312 1 90.69 137 GLY A CA 1
ATOM 1015 C C . GLY A 1 137 ? 0.403 6.344 -7.566 1 90.69 137 GLY A C 1
ATOM 1016 O O . GLY A 1 137 ? -0.754 6.008 -7.305 1 90.69 137 GLY A O 1
ATOM 1017 N N . ALA A 1 138 ? 1.446 5.594 -7.262 1 94.88 138 ALA A N 1
ATOM 1018 C CA . ALA A 1 138 ? 1.331 4.344 -6.516 1 94.88 138 ALA A CA 1
ATOM 1019 C C . ALA A 1 138 ? 0.893 4.602 -5.078 1 94.88 138 ALA A C 1
ATOM 1021 O O . ALA A 1 138 ? 1.376 5.535 -4.43 1 94.88 138 ALA A O 1
ATOM 1022 N N . VAL A 1 139 ? -0.061 3.814 -4.68 1 96.38 139 VAL A N 1
ATOM 1023 C CA . VAL A 1 139 ? -0.588 3.949 -3.324 1 96.38 139 VAL A CA 1
ATOM 1024 C C . VAL A 1 139 ? -0.227 2.713 -2.504 1 96.38 139 VAL A C 1
ATOM 1026 O O . VAL A 1 139 ? -0.431 1.581 -2.951 1 96.38 139 VAL A O 1
ATOM 1029 N N . VAL A 1 140 ? 0.325 2.928 -1.338 1 96.81 140 VAL A N 1
ATOM 1030 C CA . VAL A 1 140 ? 0.594 1.848 -0.393 1 96.81 140 VAL A CA 1
ATOM 1031 C C . VAL A 1 140 ? -0.481 1.83 0.691 1 96.81 140 VAL A C 1
ATOM 1033 O O . VAL A 1 140 ? -0.721 2.842 1.354 1 96.81 140 VAL A O 1
ATOM 1036 N N . ILE A 1 141 ? -1.134 0.728 0.797 1 95.56 141 ILE A N 1
ATOM 1037 C CA . ILE A 1 141 ? -2.076 0.498 1.886 1 95.56 141 ILE A CA 1
ATOM 1038 C C . ILE A 1 141 ? -1.431 -0.386 2.949 1 95.56 141 ILE A C 1
ATOM 1040 O O . ILE A 1 141 ? -1.097 -1.543 2.686 1 95.56 141 ILE A O 1
ATOM 1044 N N . VAL A 1 142 ? -1.271 0.122 4.133 1 94.69 142 VAL A N 1
ATOM 1045 C CA . VAL A 1 142 ? -0.631 -0.583 5.238 1 94.69 142 VAL A CA 1
ATOM 1046 C C . VAL A 1 142 ? -1.694 -1.22 6.129 1 94.69 142 VAL A C 1
ATOM 1048 O O . VAL A 1 142 ? -2.574 -0.529 6.648 1 94.69 142 VAL A O 1
ATOM 1051 N N . PRO A 1 143 ? -1.65 -2.506 6.219 1 86.69 143 PRO A N 1
ATOM 1052 C CA . PRO A 1 143 ? -2.666 -3.193 7.02 1 86.69 143 PRO A CA 1
ATOM 1053 C C . PRO A 1 143 ? -2.523 -2.918 8.516 1 86.69 143 PRO A C 1
ATOM 1055 O O . PRO A 1 143 ? -1.438 -2.561 8.984 1 86.69 143 PRO A O 1
ATOM 1058 N N . ASP A 1 144 ? -3.717 -2.955 9.062 1 75.81 144 ASP A N 1
ATOM 1059 C CA . ASP A 1 144 ? -3.746 -2.957 10.523 1 75.81 144 ASP A CA 1
ATOM 1060 C C . ASP A 1 144 ? -3.582 -4.375 11.078 1 75.81 144 ASP A C 1
ATOM 1062 O O . ASP A 1 144 ? -4.523 -5.168 11.047 1 75.81 144 ASP A O 1
ATOM 1066 N N . LEU A 1 145 ? -2.328 -4.707 11.305 1 66.31 145 LEU A N 1
ATOM 1067 C CA . LEU A 1 145 ? -2.037 -6.082 11.703 1 66.31 145 LEU A CA 1
ATOM 1068 C C . LEU A 1 145 ? -2.93 -6.508 12.867 1 66.31 145 LEU A C 1
ATOM 1070 O O . LEU A 1 145 ? -3.246 -7.691 13.008 1 66.31 145 LEU A O 1
ATOM 1074 N N . GLY A 1 146 ? -3.113 -5.613 13.734 1 56.75 146 GLY A N 1
ATOM 1075 C CA . GLY A 1 146 ? -4.059 -5.984 14.773 1 56.75 146 GLY A CA 1
ATOM 1076 C C . GLY A 1 146 ? -5.41 -6.406 14.227 1 56.75 146 GLY A C 1
ATOM 1077 O O . GLY A 1 146 ? -5.957 -7.43 14.641 1 56.75 146 GLY A O 1
ATOM 1078 N N . ALA A 1 147 ? -5.867 -5.777 13.297 1 52.44 147 ALA A N 1
ATOM 1079 C CA . ALA A 1 147 ? -7.141 -6.113 12.664 1 52.44 147 ALA A CA 1
ATOM 1080 C C . ALA A 1 147 ? -7.004 -7.348 11.781 1 52.44 147 ALA A C 1
ATOM 1082 O O . ALA A 1 147 ? -7.914 -8.18 11.711 1 52.44 147 ALA A O 1
ATOM 1083 N N . ALA A 1 148 ? -5.852 -7.398 11.078 1 54.97 148 ALA A N 1
ATOM 1084 C CA . ALA A 1 148 ? -5.637 -8.516 10.156 1 54.97 148 ALA A CA 1
ATOM 1085 C C . ALA A 1 148 ? -5.613 -9.844 10.906 1 54.97 148 ALA A C 1
ATOM 1087 O O . ALA A 1 148 ? -6.16 -10.844 10.438 1 54.97 148 ALA A O 1
ATOM 1088 N N . ARG A 1 149 ? -4.941 -9.797 11.922 1 53 149 ARG A N 1
ATOM 1089 C CA . ARG A 1 149 ? -4.887 -10.984 12.766 1 53 149 ARG A CA 1
ATOM 1090 C C . ARG A 1 149 ? -6.277 -11.375 13.258 1 53 149 ARG A C 1
ATOM 1092 O O . ARG A 1 149 ? -6.59 -12.555 13.383 1 53 149 ARG A O 1
ATOM 1099 N N . HIS A 1 150 ? -7.004 -10.453 13.617 1 48.28 150 HIS A N 1
ATOM 1100 C CA . HIS A 1 150 ? -8.352 -10.711 14.094 1 48.28 150 HIS A CA 1
ATOM 1101 C C . HIS A 1 150 ? -9.219 -11.328 13 1 48.28 150 HIS A C 1
ATOM 1103 O O . HIS A 1 150 ? -10.047 -12.195 13.273 1 48.28 150 HIS A O 1
ATOM 1109 N N . ARG A 1 151 ? -9.078 -10.844 11.906 1 49.03 151 ARG A N 1
ATOM 1110 C CA . ARG A 1 151 ? -9.867 -11.336 10.781 1 49.03 151 ARG A CA 1
ATOM 1111 C C . ARG A 1 151 ? -9.461 -12.758 10.406 1 49.03 151 ARG A C 1
ATOM 1113 O O . ARG A 1 151 ? -10.297 -13.555 9.984 1 49.03 151 ARG A O 1
ATOM 1120 N N . GLN A 1 152 ? -8.125 -12.922 10.203 1 48.34 152 GLN A N 1
ATOM 1121 C CA . GLN A 1 152 ? -7.645 -14.273 9.93 1 48.34 152 GLN A CA 1
ATOM 1122 C C . GLN A 1 152 ? -8.195 -15.273 10.945 1 48.34 152 GLN A C 1
ATOM 1124 O O . GLN A 1 152 ? -8.5 -16.422 10.602 1 48.34 152 GLN A O 1
ATOM 1129 N N . ARG A 1 153 ? -8.156 -14.789 12.125 1 47.97 153 ARG A N 1
ATOM 1130 C CA . ARG A 1 153 ? -8.68 -15.656 13.172 1 47.97 153 ARG A CA 1
ATOM 1131 C C . ARG A 1 153 ? -10.188 -15.844 13.023 1 47.97 153 ARG A C 1
ATOM 1133 O O . ARG A 1 153 ? -10.727 -16.891 13.391 1 47.97 153 ARG A O 1
ATOM 1140 N N . SER A 1 154 ? -10.766 -14.773 12.703 1 44.09 154 SER A N 1
ATOM 1141 C CA .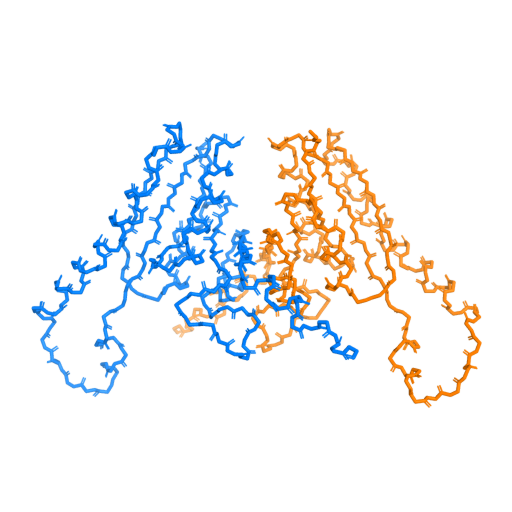 SER A 1 154 ? -12.219 -14.891 12.656 1 44.09 154 SER A CA 1
ATOM 1142 C C . SER A 1 154 ? -12.664 -15.766 11.492 1 44.09 154 SER A C 1
ATOM 1144 O O . SER A 1 154 ? -13.797 -16.234 11.461 1 44.09 154 SER A O 1
ATOM 1146 N N . HIS A 1 155 ? -11.984 -15.773 10.422 1 41.03 155 HIS A N 1
ATOM 1147 C CA . HIS A 1 155 ? -12.414 -16.594 9.297 1 41.03 155 HIS A CA 1
ATOM 1148 C C . HIS A 1 155 ? -11.961 -18.031 9.469 1 41.03 155 HIS A C 1
ATOM 1150 O O . HIS A 1 155 ? -12.078 -18.844 8.539 1 41.03 155 HIS A O 1
ATOM 1156 N N . VAL A 1 156 ? -11.117 -18.391 10.492 1 36.62 156 VAL A N 1
ATOM 1157 C CA . VAL A 1 156 ? -10.969 -19.812 10.781 1 36.62 156 VAL A CA 1
ATOM 1158 C C . VAL A 1 156 ? -12.336 -20.438 11.031 1 36.62 156 VAL A C 1
ATOM 1160 O O . VAL A 1 156 ? -13.086 -19.984 11.898 1 36.62 156 VAL A O 1
ATOM 1163 N N . PRO A 1 157 ? -12.844 -21.141 10.148 1 36.78 157 PRO A N 1
ATOM 1164 C CA . PRO A 1 157 ? -14.055 -21.891 10.5 1 36.78 157 PRO A CA 1
ATOM 1165 C C . PRO A 1 157 ? -13.945 -22.578 11.859 1 36.78 157 PRO A C 1
ATOM 1167 O O . PRO A 1 157 ?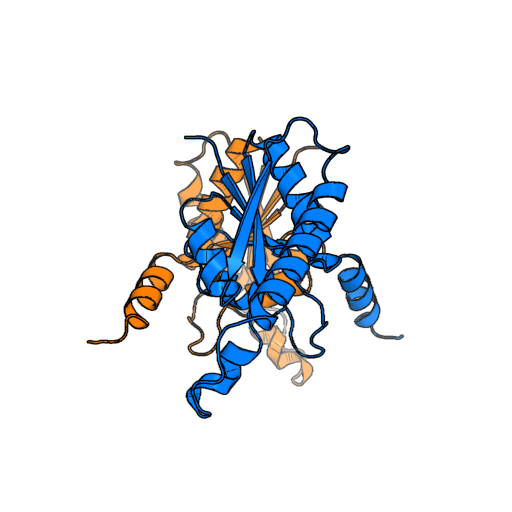 -12.867 -23.047 12.227 1 36.78 157 PRO A O 1
ATOM 1170 N N . GLY A 1 158 ? -14.633 -22.016 12.93 1 31.67 158 GLY A N 1
ATOM 1171 C CA . GLY A 1 158 ? -14.875 -22.875 14.078 1 31.67 158 GLY A CA 1
ATOM 1172 C C . GLY A 1 158 ? -15.055 -24.328 13.703 1 31.67 158 GLY A C 1
ATOM 1173 O O . GLY A 1 158 ? -15.906 -24.656 12.875 1 31.67 158 GLY A O 1
ATOM 1174 N N . HIS A 1 159 ? -13.984 -25.172 13.789 1 29.44 159 HIS A N 1
ATOM 1175 C CA . HIS A 1 159 ? -14.43 -26.547 14.016 1 29.44 159 HIS A CA 1
ATOM 1176 C C . HIS A 1 159 ? -15.32 -26.641 15.25 1 29.44 159 HIS A C 1
ATOM 1178 O O . HIS A 1 159 ? -15.102 -25.938 16.234 1 29.44 159 HIS A O 1
ATOM 1184 N N . MET B 1 1 ? 18.344 -11.352 5.414 1 53.53 1 MET B N 1
ATOM 1185 C CA . MET B 1 1 ? 17.547 -12.008 4.379 1 53.53 1 MET B CA 1
ATOM 1186 C C . MET B 1 1 ? 17.188 -11.031 3.27 1 53.53 1 MET B C 1
ATOM 1188 O O . MET B 1 1 ? 17.078 -9.828 3.51 1 53.53 1 MET B O 1
ATOM 1192 N N . ALA B 1 2 ? 17.234 -11.508 1.976 1 66 2 ALA B N 1
ATOM 1193 C CA . ALA B 1 2 ? 17.078 -10.602 0.838 1 66 2 ALA B CA 1
ATOM 1194 C C . ALA B 1 2 ? 15.664 -10.047 0.776 1 66 2 ALA B C 1
ATOM 1196 O O . ALA B 1 2 ? 14.703 -10.727 1.151 1 66 2 ALA B O 1
ATOM 1197 N N . GLU B 1 3 ? 15.477 -8.82 0.606 1 90.81 3 GLU B N 1
ATOM 1198 C CA . GLU B 1 3 ? 14.18 -8.172 0.503 1 90.81 3 GLU B CA 1
ATOM 1199 C C . GLU B 1 3 ? 13.391 -8.703 -0.693 1 90.81 3 GLU B C 1
ATOM 1201 O O . GLU B 1 3 ? 13.969 -9.008 -1.737 1 90.81 3 GLU B O 1
ATOM 1206 N N . LEU B 1 4 ? 12.164 -9.094 -0.47 1 95.69 4 LEU B N 1
ATOM 12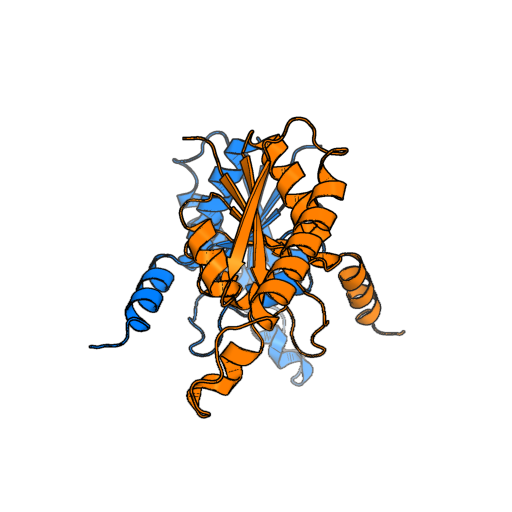07 C CA . LEU B 1 4 ? 11.289 -9.68 -1.48 1 95.69 4 LEU B CA 1
ATOM 1208 C C . LEU B 1 4 ? 10.109 -8.758 -1.768 1 95.69 4 LEU B C 1
ATOM 1210 O O . LEU B 1 4 ? 9.492 -8.227 -0.841 1 95.69 4 LEU B O 1
ATOM 1214 N N . ILE B 1 5 ? 9.883 -8.523 -3.029 1 96.75 5 ILE B N 1
ATOM 1215 C CA . ILE B 1 5 ? 8.68 -7.863 -3.512 1 96.75 5 ILE B CA 1
ATOM 1216 C C . ILE B 1 5 ? 7.852 -8.836 -4.348 1 96.75 5 ILE B C 1
ATOM 1218 O O . ILE B 1 5 ? 8.367 -9.445 -5.293 1 96.75 5 ILE B O 1
ATOM 1222 N N . VAL B 1 6 ? 6.668 -9.031 -3.947 1 98.12 6 VAL B N 1
ATOM 1223 C CA . VAL B 1 6 ? 5.762 -9.891 -4.699 1 98.12 6 VAL B CA 1
ATOM 1224 C C . VAL B 1 6 ? 4.848 -9.039 -5.578 1 98.12 6 VAL B C 1
ATOM 1226 O O . VAL B 1 6 ? 4.344 -8.008 -5.141 1 98.12 6 VAL B O 1
ATOM 1229 N N . VAL B 1 7 ? 4.613 -9.469 -6.82 1 97.94 7 VAL B N 1
ATOM 1230 C CA . VAL B 1 7 ? 3.719 -8.766 -7.73 1 97.94 7 VAL B CA 1
ATOM 1231 C C . VAL B 1 7 ? 2.768 -9.758 -8.398 1 97.94 7 VAL B C 1
ATOM 1233 O O . VAL B 1 7 ? 3.189 -10.828 -8.836 1 97.94 7 VAL B O 1
ATOM 1236 N N . GLY B 1 8 ? 1.484 -9.445 -8.312 1 97.94 8 GLY B N 1
ATOM 1237 C CA . GLY B 1 8 ? 0.484 -10.219 -9.031 1 97.94 8 GLY B CA 1
ATOM 1238 C C . GLY B 1 8 ? 0.313 -9.781 -10.469 1 97.94 8 GLY B C 1
ATOM 1239 O O . GLY B 1 8 ? 0.13 -8.602 -10.75 1 97.94 8 GLY B O 1
ATOM 1240 N N . VAL B 1 9 ? 0.305 -10.773 -11.406 1 96.62 9 VAL B N 1
ATOM 1241 C CA . VAL B 1 9 ? 0.096 -10.461 -12.82 1 96.62 9 VAL B CA 1
ATOM 1242 C C . VAL B 1 9 ? -0.984 -11.375 -13.398 1 96.62 9 VAL B C 1
ATOM 1244 O O . VAL B 1 9 ? -1.155 -12.508 -12.945 1 96.62 9 VAL B O 1
ATOM 1247 N N . ASP B 1 10 ? -1.743 -10.836 -14.367 1 94 10 ASP B N 1
ATOM 1248 C CA . ASP B 1 10 ? -2.775 -11.633 -15.023 1 94 10 ASP B CA 1
ATOM 1249 C C . ASP B 1 10 ? -2.779 -11.398 -16.531 1 94 10 ASP B C 1
ATOM 1251 O O . ASP B 1 10 ? -3.738 -11.758 -17.219 1 94 10 ASP B O 1
ATOM 1255 N N . GLY B 1 11 ? -1.752 -10.711 -17.031 1 92.69 11 GLY B N 1
ATOM 1256 C CA . GLY B 1 11 ? -1.634 -10.438 -18.453 1 92.69 11 GLY B CA 1
ATOM 1257 C C . GLY B 1 11 ? -2.262 -9.125 -18.859 1 92.69 11 GLY B C 1
ATOM 1258 O O . GLY B 1 11 ? -2.053 -8.656 -19.984 1 92.69 11 GLY B O 1
ATOM 1259 N N . SER B 1 12 ? -3.119 -8.492 -18.031 1 90.75 12 SER B N 1
ATOM 1260 C CA . SER B 1 12 ? -3.744 -7.215 -18.344 1 90.75 12 SER B CA 1
ATOM 1261 C C . SER B 1 12 ? -2.721 -6.082 -18.328 1 90.75 12 SER B C 1
ATOM 1263 O O . SER B 1 12 ? -1.639 -6.223 -17.766 1 90.75 12 SER B O 1
ATOM 1265 N N . GLN B 1 13 ? -2.98 -4.996 -18.984 1 89.69 13 GLN B N 1
ATOM 1266 C CA . GLN B 1 13 ? -2.094 -3.838 -19.031 1 89.69 13 GLN B CA 1
ATOM 1267 C C . GLN B 1 13 ? -1.861 -3.262 -17.641 1 89.69 13 GLN B C 1
ATOM 1269 O O . GLN B 1 13 ? -0.722 -2.99 -17.25 1 89.69 13 GLN B O 1
ATOM 1274 N N . PRO B 1 14 ? -2.896 -3.17 -16.781 1 91.38 14 PRO B N 1
ATOM 1275 C CA . PRO B 1 14 ? -2.65 -2.684 -15.414 1 91.38 14 PRO B CA 1
ATOM 1276 C C . PRO B 1 14 ? -1.688 -3.574 -14.633 1 91.38 14 PRO B C 1
ATOM 1278 O O . PRO B 1 14 ? -0.857 -3.074 -13.867 1 91.38 14 PRO B O 1
ATOM 1281 N N . SER B 1 15 ? -1.796 -4.891 -14.812 1 93.69 15 SER B N 1
ATOM 1282 C CA . SER B 1 15 ? -0.902 -5.785 -14.086 1 93.69 15 SER B CA 1
ATOM 1283 C C . SER B 1 15 ? 0.528 -5.68 -14.602 1 93.69 15 SER B C 1
ATOM 1285 O O . SER B 1 15 ? 1.483 -5.855 -13.844 1 93.69 15 SER B O 1
ATOM 1287 N N . ARG B 1 16 ? 0.701 -5.387 -15.898 1 93.38 16 ARG B N 1
ATOM 1288 C CA . ARG B 1 16 ? 2.027 -5.168 -16.469 1 93.38 16 ARG B CA 1
ATOM 1289 C C . ARG B 1 16 ? 2.648 -3.885 -15.922 1 93.38 16 ARG B C 1
ATOM 1291 O O . ARG B 1 16 ? 3.859 -3.822 -15.695 1 93.38 16 ARG B O 1
ATOM 1298 N N . LEU B 1 17 ? 1.848 -2.881 -15.773 1 92.25 17 LEU B N 1
ATOM 1299 C CA . LEU B 1 17 ? 2.326 -1.647 -15.156 1 92.25 17 LEU B CA 1
ATOM 1300 C C . LEU B 1 17 ? 2.764 -1.892 -13.719 1 92.25 17 LEU B C 1
ATOM 1302 O O . LEU B 1 17 ? 3.768 -1.336 -13.266 1 92.25 17 LEU B O 1
ATOM 1306 N N . ALA B 1 18 ? 2.016 -2.697 -13.016 1 95.38 18 ALA B N 1
ATOM 1307 C CA . ALA B 1 18 ? 2.389 -3.08 -11.656 1 95.38 18 ALA B CA 1
ATOM 1308 C C . ALA B 1 18 ? 3.742 -3.783 -11.633 1 95.38 18 ALA B C 1
ATOM 1310 O O . ALA B 1 18 ? 4.574 -3.518 -10.766 1 95.38 18 ALA B O 1
ATOM 1311 N N . LEU B 1 19 ? 3.934 -4.66 -12.57 1 95.31 19 LEU B N 1
ATOM 1312 C CA . LEU B 1 19 ? 5.199 -5.379 -12.664 1 95.31 19 LEU B CA 1
ATOM 1313 C C . LEU B 1 19 ? 6.352 -4.414 -12.93 1 95.31 19 LEU B C 1
ATOM 1315 O O . LEU B 1 19 ? 7.398 -4.5 -12.281 1 95.31 19 LEU B O 1
ATOM 1319 N N . ARG B 1 20 ? 6.188 -3.502 -13.844 1 92.69 20 ARG B N 1
ATOM 1320 C CA . ARG B 1 20 ? 7.227 -2.52 -14.133 1 92.69 20 ARG B CA 1
ATOM 1321 C C . ARG B 1 20 ? 7.559 -1.689 -12.898 1 92.69 20 ARG B C 1
ATOM 1323 O O . ARG B 1 20 ? 8.727 -1.427 -12.609 1 92.69 20 ARG B O 1
ATOM 1330 N N . TRP B 1 21 ? 6.543 -1.304 -12.219 1 92.69 21 TRP B N 1
ATOM 1331 C CA . TRP B 1 21 ? 6.742 -0.552 -10.984 1 92.69 21 TRP B CA 1
ATOM 1332 C C . TRP B 1 21 ? 7.523 -1.376 -9.961 1 92.69 21 TRP B C 1
ATOM 1334 O O . TRP B 1 21 ? 8.453 -0.872 -9.328 1 92.69 21 TRP B O 1
ATOM 1344 N N . ALA B 1 22 ? 7.117 -2.643 -9.773 1 95.06 22 ALA B N 1
ATOM 1345 C CA . ALA B 1 22 ? 7.77 -3.537 -8.82 1 95.06 22 ALA B CA 1
ATOM 1346 C C . ALA B 1 22 ? 9.25 -3.713 -9.148 1 95.06 22 ALA B C 1
ATOM 1348 O O . ALA B 1 22 ? 10.094 -3.729 -8.258 1 95.06 22 ALA B O 1
ATOM 1349 N N . LEU B 1 23 ? 9.555 -3.832 -10.406 1 93.81 23 LEU B N 1
ATOM 1350 C CA . LEU B 1 23 ? 10.938 -4 -10.836 1 93.81 23 LEU B CA 1
ATOM 1351 C C . LEU B 1 23 ? 11.758 -2.752 -10.539 1 93.81 23 LEU B C 1
ATOM 1353 O O . LEU B 1 23 ? 12.898 -2.85 -10.062 1 93.81 23 LEU B O 1
ATOM 1357 N N . ALA B 1 24 ? 11.227 -1.6 -10.836 1 90 24 ALA B N 1
ATOM 1358 C CA . ALA B 1 24 ? 11.914 -0.348 -10.523 1 90 24 ALA B CA 1
ATOM 1359 C C . ALA B 1 24 ? 12.156 -0.21 -9.023 1 90 24 ALA B C 1
ATOM 1361 O O . ALA B 1 24 ? 13.227 0.218 -8.602 1 90 24 ALA B O 1
ATOM 1362 N N . GLU B 1 25 ? 11.141 -0.57 -8.297 1 90.75 25 GLU B N 1
ATOM 1363 C CA . GLU B 1 25 ? 11.266 -0.521 -6.844 1 90.75 25 GLU B CA 1
ATOM 1364 C C . GLU B 1 25 ? 12.344 -1.48 -6.348 1 90.75 25 GLU B C 1
ATOM 1366 O O . GLU B 1 25 ? 13.133 -1.135 -5.469 1 90.75 25 GLU B O 1
ATOM 1371 N N . ALA B 1 26 ? 12.32 -2.67 -6.867 1 92.31 26 ALA B N 1
ATOM 1372 C CA . ALA B 1 26 ? 13.281 -3.691 -6.473 1 92.31 26 ALA B CA 1
ATOM 1373 C C . ALA B 1 26 ? 14.711 -3.236 -6.762 1 92.31 26 ALA B C 1
ATOM 1375 O O . ALA B 1 26 ? 15.633 -3.543 -6 1 92.31 26 ALA B O 1
ATOM 1376 N N . ALA B 1 27 ? 14.898 -2.543 -7.82 1 88.19 27 ALA B N 1
ATOM 1377 C CA . ALA B 1 27 ? 16.219 -2.025 -8.172 1 88.19 27 ALA B CA 1
ATOM 1378 C C . ALA B 1 27 ? 16.719 -1.047 -7.113 1 88.19 27 ALA B C 1
ATOM 1380 O O . ALA B 1 27 ? 17.922 -1.017 -6.805 1 88.19 27 ALA B O 1
ATOM 1381 N N . LEU B 1 28 ? 15.805 -0.313 -6.547 1 82.5 28 LEU B N 1
ATOM 1382 C CA . LEU B 1 28 ? 16.156 0.677 -5.535 1 82.5 28 LEU B CA 1
ATOM 1383 C C . LEU B 1 28 ? 16.547 0.001 -4.227 1 82.5 28 LEU B C 1
ATOM 1385 O O . LEU B 1 28 ? 17.359 0.53 -3.471 1 82.5 28 LEU B O 1
ATOM 1389 N N . ARG B 1 29 ? 16.031 -1.272 -4.004 1 83.31 29 ARG B N 1
ATOM 1390 C CA . ARG B 1 29 ? 16.188 -1.949 -2.721 1 83.31 29 ARG B CA 1
ATOM 1391 C C . ARG B 1 29 ? 17.141 -3.129 -2.83 1 83.31 29 ARG B C 1
ATOM 1393 O O . ARG B 1 29 ? 17.453 -3.781 -1.831 1 83.31 29 ARG B O 1
ATOM 1400 N N . SER B 1 30 ? 17.578 -3.404 -4.055 1 88.06 30 SER B N 1
ATOM 1401 C CA . SER B 1 30 ? 18.297 -4.648 -4.301 1 88.06 30 SER B CA 1
ATOM 1402 C C . SER B 1 30 ? 17.469 -5.855 -3.857 1 88.06 30 SER B C 1
ATOM 1404 O O . SER B 1 30 ? 17.984 -6.758 -3.193 1 88.06 30 SER B O 1
ATOM 1406 N N . ALA B 1 31 ? 16.203 -5.77 -4.129 1 92.56 31 ALA B N 1
ATOM 1407 C CA . ALA B 1 31 ? 15.258 -6.816 -3.744 1 92.56 31 ALA B CA 1
ATOM 1408 C C . ALA B 1 31 ? 15.016 -7.785 -4.895 1 92.56 31 ALA B C 1
ATOM 1410 O O . ALA B 1 31 ? 15.289 -7.465 -6.055 1 92.56 31 ALA B O 1
ATOM 1411 N N . THR B 1 32 ? 14.578 -8.938 -4.59 1 95.38 32 THR B N 1
ATOM 1412 C CA . THR B 1 32 ? 14.086 -9.906 -5.559 1 95.38 32 THR B CA 1
ATOM 1413 C C . THR B 1 32 ? 12.609 -9.664 -5.855 1 95.38 32 THR B C 1
ATOM 1415 O O . THR B 1 32 ? 11.836 -9.328 -4.957 1 95.38 32 THR B O 1
ATOM 1418 N N . VAL B 1 33 ? 12.25 -9.812 -7.098 1 96.5 33 VAL B N 1
ATOM 1419 C CA . VAL B 1 33 ? 10.844 -9.711 -7.465 1 96.5 33 VAL B CA 1
ATOM 1420 C C . VAL B 1 33 ? 10.281 -11.102 -7.75 1 96.5 33 VAL B C 1
ATOM 1422 O O . VAL B 1 33 ? 10.828 -11.836 -8.578 1 96.5 33 VAL B O 1
ATOM 1425 N N . ARG B 1 34 ? 9.281 -11.469 -7.043 1 97.88 34 ARG B N 1
ATOM 1426 C CA . ARG B 1 34 ? 8.523 -12.688 -7.336 1 97.88 34 ARG B CA 1
ATOM 1427 C C . ARG B 1 34 ? 7.242 -12.359 -8.094 1 97.88 34 ARG B C 1
ATOM 1429 O O . ARG B 1 34 ? 6.34 -11.719 -7.559 1 97.88 34 ARG B O 1
ATOM 1436 N N . VAL B 1 35 ? 7.215 -12.797 -9.305 1 97.81 35 VAL B N 1
ATOM 1437 C CA . VAL B 1 35 ? 6.062 -12.586 -10.18 1 97.81 35 VAL B CA 1
ATOM 1438 C C . VAL B 1 35 ? 5.09 -13.758 -10.039 1 97.81 35 VAL B C 1
ATOM 1440 O O . VAL B 1 35 ? 5.449 -14.906 -10.312 1 97.81 35 VAL B O 1
ATOM 1443 N N . VAL B 1 36 ? 3.867 -13.461 -9.609 1 98.25 36 VAL B N 1
ATOM 1444 C CA . VAL B 1 36 ? 2.902 -14.523 -9.328 1 98.25 36 VAL B CA 1
ATOM 1445 C C . VAL B 1 36 ? 1.716 -14.406 -10.281 1 98.25 36 VAL B C 1
ATOM 1447 O O . VAL B 1 36 ? 1.118 -13.336 -10.414 1 98.25 36 VAL B O 1
ATOM 1450 N N . HIS B 1 37 ? 1.402 -15.398 -10.953 1 97.75 37 HIS B N 1
ATOM 1451 C CA . HIS B 1 37 ? 0.169 -15.539 -11.719 1 97.75 37 HIS B CA 1
ATOM 1452 C C . HIS B 1 37 ? -0.722 -16.625 -11.125 1 97.75 37 HIS B C 1
ATOM 1454 O O . HIS B 1 37 ? -0.268 -17.75 -10.906 1 97.75 37 HIS B O 1
ATOM 1460 N N . VAL B 1 38 ? -1.928 -16.266 -10.828 1 96.06 38 VAL B N 1
ATOM 1461 C CA . VAL B 1 38 ? -2.898 -17.188 -10.25 1 96.06 38 VAL B CA 1
ATOM 1462 C C . VAL B 1 38 ? -3.992 -17.484 -11.266 1 96.06 38 VAL B C 1
ATOM 1464 O O . VAL B 1 38 ? -4.512 -16.578 -11.922 1 96.06 38 VAL B O 1
ATOM 1467 N N . TRP B 1 39 ? -4.336 -18.719 -11.453 1 91.69 39 TRP B N 1
ATOM 1468 C CA . TRP B 1 39 ? -5.379 -19.141 -12.383 1 91.69 39 TRP B CA 1
ATOM 1469 C C . TRP B 1 39 ? -6.371 -20.078 -11.703 1 91.69 39 TRP B C 1
ATOM 1471 O O . TRP B 1 39 ? -6.121 -20.547 -10.594 1 91.69 39 TRP B O 1
ATOM 1481 N N . ARG B 1 40 ? -7.609 -20.031 -12.148 1 85.56 40 ARG B N 1
ATOM 1482 C CA . ARG B 1 40 ? -8.609 -20.922 -11.57 1 85.56 40 ARG B CA 1
ATOM 1483 C C . ARG B 1 40 ? -9.281 -21.75 -12.656 1 85.56 40 ARG B C 1
ATOM 1485 O O . ARG B 1 40 ? -9.625 -21.234 -13.727 1 85.56 40 ARG B O 1
ATOM 1492 N N . SER B 1 41 ? -9.445 -22.984 -12.398 1 73.69 41 SER B N 1
ATOM 1493 C CA . SER B 1 41 ? -10.211 -23.859 -13.273 1 73.69 41 SER B CA 1
ATOM 1494 C C . SER B 1 41 ? -11.703 -23.562 -13.188 1 73.69 41 SER B C 1
ATOM 1496 O O . SER B 1 41 ? -12.227 -23.266 -12.109 1 73.69 41 SER B O 1
ATOM 1498 N N . PRO B 1 42 ? -12.328 -23.141 -14.344 1 59.34 42 PRO B N 1
ATOM 1499 C CA . PRO B 1 42 ? -13.766 -22.891 -14.328 1 59.34 42 PRO B CA 1
ATOM 1500 C C . PRO B 1 42 ? -14.531 -23.906 -13.469 1 59.34 42 PRO B C 1
ATOM 1502 O O . PRO B 1 42 ? -15.625 -23.609 -12.992 1 59.34 42 PRO B O 1
ATOM 1505 N N . TYR B 1 43 ? -14.117 -25.141 -13.492 1 53.22 43 TYR B N 1
ATOM 1506 C CA . TYR B 1 43 ? -14.867 -26.188 -12.797 1 53.22 43 TYR B CA 1
ATOM 1507 C C . TYR B 1 43 ? -14.852 -25.953 -11.297 1 53.22 43 TYR B C 1
ATOM 1509 O O . TYR B 1 43 ? -15.609 -26.594 -10.555 1 53.22 43 TYR B O 1
ATOM 1517 N N . ASP B 1 44 ? -14.031 -25.156 -10.805 1 49.03 44 ASP B N 1
ATOM 1518 C CA . ASP B 1 44 ? -13.961 -24.891 -9.367 1 49.03 44 ASP B CA 1
ATOM 1519 C C . ASP B 1 44 ? -15.188 -24.125 -8.883 1 49.03 44 ASP B C 1
ATOM 1521 O O . ASP B 1 44 ? -15.531 -24.172 -7.699 1 49.03 44 ASP B O 1
ATOM 1525 N N . TYR B 1 45 ? -15.797 -23.328 -9.656 1 44.09 45 TYR B N 1
ATOM 1526 C CA . TYR B 1 45 ? -17.062 -22.734 -9.234 1 44.09 45 TYR B CA 1
ATOM 1527 C C . TYR B 1 45 ? -18.141 -23.812 -9.102 1 44.09 45 TYR B C 1
ATOM 1529 O O . TYR B 1 45 ? -18.984 -23.75 -8.195 1 44.09 45 TYR B O 1
ATOM 1537 N N . GLU B 1 46 ? -18.391 -24.547 -10.203 1 41.25 46 GLU B N 1
ATOM 1538 C CA . GLU B 1 46 ? -19.578 -25.391 -10.32 1 41.25 46 GLU B CA 1
ATOM 1539 C C . GLU B 1 46 ? -19.484 -26.594 -9.383 1 41.25 46 GLU B C 1
ATOM 1541 O O . GLU B 1 46 ? -20.5 -27.25 -9.109 1 41.25 46 GLU B O 1
ATOM 1546 N N . LEU B 1 47 ? -18.344 -27.047 -9.078 1 42.91 47 LEU B N 1
ATOM 1547 C CA . LEU B 1 47 ? -18.375 -28.375 -8.469 1 42.91 47 LEU B CA 1
ATOM 1548 C C . LEU B 1 47 ? -18.938 -28.312 -7.051 1 42.91 47 LEU B C 1
ATOM 1550 O O . LEU B 1 47 ? -19.047 -29.344 -6.375 1 42.91 47 LEU B O 1
ATOM 1554 N N . ALA B 1 48 ? -19.266 -27.188 -6.434 1 40.75 48 ALA B N 1
ATOM 1555 C CA . ALA B 1 48 ? -19.906 -27.484 -5.152 1 40.75 48 ALA B CA 1
ATOM 1556 C C . ALA B 1 48 ? -21.141 -28.375 -5.344 1 40.75 48 ALA B C 1
ATOM 1558 O O . ALA B 1 48 ? -21.594 -29.016 -4.398 1 40.75 48 ALA B O 1
ATOM 1559 N N . GLY B 1 49 ? -22.047 -28.062 -6.348 1 38.72 49 GLY B N 1
ATOM 1560 C CA . GLY B 1 49 ? -23.172 -28.969 -6.473 1 38.72 49 GLY B CA 1
ATOM 1561 C C . GLY B 1 49 ? -22.875 -30.188 -7.324 1 38.72 49 GLY B C 1
ATOM 1562 O O . GLY B 1 49 ? -23.641 -31.156 -7.332 1 38.72 49 GLY B O 1
ATOM 1563 N N . ALA B 1 50 ? -22.5 -30.047 -8.695 1 41.97 50 ALA B N 1
ATOM 1564 C CA . ALA B 1 50 ? -22.625 -31.219 -9.578 1 41.97 50 ALA B CA 1
ATOM 1565 C C . ALA B 1 50 ? -21.453 -32.156 -9.398 1 41.97 50 ALA B C 1
ATOM 1567 O O . ALA B 1 50 ? -20.375 -31.766 -8.953 1 41.97 50 ALA B O 1
ATOM 1568 N N . GLY B 1 51 ? -21.641 -33.594 -9.703 1 41.75 51 GLY B N 1
ATOM 1569 C CA . GLY B 1 51 ? -20.891 -34.812 -9.641 1 41.75 51 GLY B CA 1
ATOM 1570 C C . GLY B 1 51 ? -19.453 -34.688 -10.125 1 41.75 51 GLY B C 1
ATOM 1571 O O . GLY B 1 51 ? -19.094 -33.625 -10.695 1 41.75 51 GLY B O 1
ATOM 1572 N N . ASP B 1 52 ? -18.578 -35.625 -9.781 1 42.12 52 ASP B N 1
ATOM 1573 C CA . ASP B 1 52 ? -17.172 -36 -9.992 1 42.12 52 ASP B CA 1
ATOM 1574 C C . ASP B 1 52 ? -16.766 -35.781 -11.445 1 42.12 52 ASP B C 1
ATOM 1576 O O . ASP B 1 52 ? -16.938 -36.656 -12.289 1 42.12 52 ASP B O 1
ATOM 1580 N N . LEU B 1 53 ? -17.219 -34.719 -12.156 1 43.62 53 LEU B N 1
ATOM 1581 C CA . LEU B 1 53 ? -16.656 -34.844 -13.492 1 43.62 53 LEU B CA 1
ATOM 1582 C C . LEU B 1 53 ? -15.133 -34.875 -13.438 1 43.62 53 LEU B C 1
ATOM 1584 O O . LEU B 1 53 ? -14.523 -34.188 -12.617 1 43.62 53 LEU B O 1
ATOM 1588 N N . GLY B 1 54 ? -14.398 -35.875 -13.867 1 44.88 54 GLY B N 1
ATOM 1589 C CA . GLY B 1 54 ? -12.992 -36.219 -13.984 1 44.88 54 GLY B CA 1
ATOM 1590 C C . GLY B 1 54 ? -12.102 -35.031 -14.25 1 44.88 54 GLY B C 1
ATOM 1591 O O . GLY B 1 54 ? -12.547 -34.031 -14.82 1 44.88 54 GLY B O 1
ATOM 1592 N N . PRO B 1 55 ? -11.117 -34.812 -13.461 1 47.84 55 PRO B N 1
ATOM 1593 C CA . PRO B 1 55 ? -10.07 -33.781 -13.438 1 47.84 55 PRO B CA 1
ATOM 1594 C C . PRO B 1 55 ? -9.477 -33.5 -14.812 1 47.84 55 PRO B C 1
ATOM 1596 O O . PRO B 1 55 ? -8.422 -32.875 -14.922 1 47.84 55 PRO B O 1
ATOM 1599 N N . ILE B 1 56 ? -9.773 -34.156 -15.977 1 48.53 56 ILE B N 1
ATOM 1600 C CA . ILE B 1 56 ? -8.938 -34.688 -17.062 1 48.53 56 ILE B CA 1
ATOM 1601 C C . ILE B 1 56 ? -8.273 -33.531 -17.797 1 48.53 56 ILE B C 1
ATOM 1603 O O . ILE B 1 56 ? -7.047 -33.438 -17.844 1 48.53 56 ILE B O 1
ATOM 1607 N N . ALA B 1 57 ? -8.336 -33.531 -19.281 1 52.5 57 ALA B N 1
ATOM 1608 C CA . ALA B 1 57 ? -7.73 -32.844 -20.438 1 52.5 57 ALA B CA 1
ATOM 1609 C C . ALA B 1 57 ? -7.816 -31.344 -20.312 1 52.5 57 ALA B C 1
ATOM 1611 O O . ALA B 1 57 ? -6.887 -30.625 -20.672 1 52.5 57 ALA B O 1
ATOM 1612 N N . ASP B 1 58 ? -8.703 -30.734 -19.484 1 61.09 58 ASP B N 1
ATOM 1613 C CA . ASP B 1 58 ? -9.094 -29.328 -19.453 1 61.09 58 ASP B CA 1
ATOM 1614 C C . ASP B 1 58 ? -8.25 -28.547 -18.453 1 61.09 58 ASP B C 1
ATOM 1616 O O . ASP B 1 58 ? -7.859 -27.422 -18.719 1 61.09 58 ASP B O 1
ATOM 1620 N N . ASP B 1 59 ? -7.684 -29.281 -17.5 1 65.75 59 ASP B N 1
ATOM 1621 C CA . ASP B 1 59 ? -6.863 -28.578 -16.516 1 65.75 59 ASP B CA 1
ATOM 1622 C C . ASP B 1 59 ? -5.461 -28.312 -17.062 1 65.75 59 ASP B C 1
ATOM 1624 O O . ASP B 1 59 ? -4.879 -27.266 -16.812 1 65.75 59 ASP B O 1
ATOM 1628 N N . THR B 1 60 ? -5.113 -29.344 -17.891 1 75.56 60 THR B N 1
ATOM 1629 C CA . THR B 1 60 ? -3.787 -29.203 -18.484 1 75.56 60 THR B CA 1
ATOM 1630 C C . THR B 1 60 ? -3.754 -28.031 -19.469 1 75.56 60 THR B C 1
ATOM 1632 O O . THR B 1 60 ? -2.781 -27.266 -19.5 1 75.56 60 THR B O 1
ATOM 1635 N N . ALA B 1 61 ? -4.824 -27.969 -20.234 1 81.69 61 ALA B N 1
ATOM 1636 C CA . ALA B 1 61 ? -4.902 -26.875 -21.188 1 81.69 61 ALA B CA 1
ATOM 1637 C C . ALA B 1 61 ? -4.977 -25.531 -20.484 1 81.69 61 ALA B C 1
ATOM 1639 O O . ALA B 1 61 ? -4.348 -24.562 -20.922 1 81.69 61 ALA B O 1
ATOM 1640 N N . LEU B 1 62 ? -5.672 -25.516 -19.422 1 84.12 62 LEU B N 1
ATOM 1641 C CA . LEU B 1 62 ? -5.816 -24.281 -18.672 1 84.12 62 LEU B CA 1
ATOM 1642 C C . LEU B 1 62 ? -4.5 -23.891 -18 1 84.12 62 LEU B C 1
ATOM 1644 O O . LEU B 1 62 ? -4.125 -22.719 -18 1 84.12 62 LEU B O 1
ATOM 1648 N N . ALA B 1 63 ? -3.889 -24.844 -17.438 1 88.44 63 ALA B N 1
ATOM 1649 C CA . ALA B 1 63 ? -2.58 -24.594 -16.844 1 88.44 63 ALA B CA 1
ATOM 1650 C C . ALA B 1 63 ? -1.582 -24.109 -17.891 1 88.44 63 ALA B C 1
ATOM 1652 O O . ALA B 1 63 ? -0.78 -23.203 -17.625 1 88.44 63 ALA B O 1
ATOM 1653 N N . SER B 1 64 ? -1.67 -24.75 -19.031 1 91.44 64 SER B N 1
ATOM 1654 C CA . SER B 1 64 ? -0.784 -24.359 -20.109 1 91.44 64 SER B CA 1
ATOM 1655 C C . SER B 1 64 ? -1.065 -22.922 -20.562 1 91.44 64 SER B C 1
ATOM 1657 O O . SER B 1 64 ? -0.138 -22.156 -20.844 1 91.44 64 SER B O 1
ATOM 1659 N N . ALA B 1 65 ? -2.279 -22.594 -20.688 1 91.56 65 ALA B N 1
ATOM 1660 C CA . ALA B 1 65 ? -2.66 -21.219 -21.047 1 91.56 65 ALA B CA 1
ATOM 1661 C C . ALA B 1 65 ? -2.172 -20.219 -20 1 91.56 65 ALA B C 1
ATOM 1663 O O . ALA B 1 65 ? -1.691 -19.141 -20.344 1 91.56 65 ALA B O 1
ATOM 1664 N N . ALA B 1 66 ? -2.318 -20.609 -18.734 1 93.19 66 ALA B N 1
ATOM 1665 C CA . ALA B 1 66 ? -1.852 -19.75 -17.641 1 93.19 66 ALA B CA 1
ATOM 1666 C C . ALA B 1 66 ? -0.341 -19.547 -17.719 1 93.19 66 ALA B C 1
ATOM 1668 O O . ALA B 1 66 ? 0.153 -18.438 -17.5 1 93.19 66 ALA B O 1
ATOM 1669 N N . ARG B 1 67 ? 0.344 -20.578 -17.984 1 94.81 67 ARG B N 1
ATOM 1670 C CA . ARG B 1 67 ? 1.794 -20.5 -18.141 1 94.81 67 ARG B CA 1
ATOM 1671 C C . ARG B 1 67 ? 2.178 -19.578 -19.281 1 94.81 67 ARG B C 1
ATOM 1673 O O . ARG B 1 67 ? 3.15 -18.828 -19.172 1 94.81 67 ARG B O 1
ATOM 1680 N N . ARG B 1 68 ? 1.432 -19.656 -20.328 1 94.44 68 ARG B N 1
ATOM 1681 C CA . ARG B 1 68 ? 1.703 -18.781 -21.453 1 94.44 68 ARG B CA 1
ATOM 1682 C C . ARG B 1 68 ? 1.558 -17.312 -21.062 1 94.44 68 ARG B C 1
ATOM 1684 O O . ARG B 1 68 ? 2.355 -16.484 -21.484 1 94.44 68 ARG B O 1
ATOM 1691 N N . VAL B 1 69 ? 0.551 -17.016 -20.328 1 93.44 69 VAL B N 1
ATOM 1692 C CA . VAL B 1 69 ? 0.354 -15.648 -19.844 1 93.44 69 VAL B CA 1
ATOM 1693 C C . VAL B 1 69 ? 1.574 -15.195 -19.047 1 93.44 69 VAL B C 1
ATOM 1695 O O . VAL B 1 69 ? 2.107 -14.109 -19.281 1 93.44 69 VAL B O 1
ATOM 1698 N N . LEU B 1 70 ? 1.993 -16.016 -18.125 1 95.12 70 LEU B N 1
ATOM 1699 C CA . LEU B 1 70 ? 3.143 -15.703 -17.297 1 95.12 70 LEU B CA 1
ATOM 1700 C C . LEU B 1 70 ? 4.398 -15.523 -18.141 1 95.12 70 LEU B C 1
ATOM 1702 O O . LEU B 1 70 ? 5.148 -14.562 -17.938 1 95.12 70 LEU B O 1
ATOM 1706 N N . ASP B 1 71 ? 4.59 -16.422 -19.125 1 94.06 71 ASP B N 1
ATOM 1707 C CA . ASP B 1 71 ? 5.758 -16.344 -20 1 94.06 71 ASP B CA 1
ATOM 1708 C C . ASP B 1 71 ? 5.75 -15.062 -20.812 1 94.06 71 ASP B C 1
ATOM 1710 O O . ASP B 1 71 ? 6.789 -14.422 -20.984 1 94.06 71 ASP B O 1
ATOM 1714 N N . ASP B 1 72 ? 4.629 -14.727 -21.297 1 93.19 72 ASP B N 1
ATOM 1715 C CA . ASP B 1 72 ? 4.484 -13.5 -22.078 1 93.19 72 ASP B CA 1
ATOM 1716 C C . ASP B 1 72 ? 4.832 -12.266 -21.234 1 93.19 72 ASP B C 1
ATOM 1718 O O . ASP B 1 72 ? 5.508 -11.352 -21.719 1 93.19 72 ASP B O 1
ATOM 1722 N N . VAL B 1 73 ? 4.41 -12.242 -20.016 1 92.56 73 VAL B N 1
ATOM 1723 C CA . VAL B 1 73 ? 4.656 -11.125 -19.109 1 92.56 73 VAL B CA 1
ATOM 1724 C C . VAL B 1 73 ? 6.145 -11.031 -18.797 1 92.56 73 VAL B C 1
ATOM 1726 O O . VAL B 1 73 ? 6.719 -9.945 -18.781 1 92.56 73 VAL B O 1
ATOM 1729 N N . LEU B 1 74 ? 6.762 -12.117 -18.594 1 92.31 74 LEU B N 1
ATOM 1730 C CA . LEU B 1 74 ? 8.172 -12.156 -18.219 1 92.31 74 LEU B CA 1
ATOM 1731 C C . LEU B 1 74 ? 9.062 -11.766 -19.391 1 92.31 74 LEU B C 1
ATOM 1733 O O . LEU B 1 74 ? 10.148 -11.219 -19.188 1 92.31 74 LEU B O 1
ATOM 1737 N N . ALA B 1 75 ? 8.602 -12.117 -20.578 1 89.19 75 ALA B N 1
ATOM 1738 C CA . ALA B 1 75 ? 9.367 -11.805 -21.781 1 89.19 75 ALA B CA 1
ATOM 1739 C C . ALA B 1 75 ? 9.555 -10.305 -21.938 1 89.19 75 ALA B C 1
ATOM 1741 O O . ALA B 1 75 ? 10.531 -9.852 -22.547 1 89.19 75 ALA B O 1
ATOM 1742 N N . ASP B 1 76 ? 8.656 -9.594 -21.375 1 82.19 76 ASP B N 1
ATOM 1743 C CA . ASP B 1 76 ? 8.703 -8.141 -21.484 1 82.19 76 ASP B CA 1
ATOM 1744 C C . ASP B 1 76 ? 9.688 -7.551 -20.469 1 82.19 76 ASP B C 1
ATOM 1746 O O . ASP B 1 76 ? 10.07 -6.383 -20.578 1 82.19 76 ASP B O 1
ATOM 1750 N N . ILE B 1 77 ? 10.125 -8.203 -19.359 1 81.25 77 ILE B N 1
ATOM 1751 C CA . ILE B 1 77 ? 10.969 -7.727 -18.281 1 81.25 77 ILE B CA 1
ATOM 1752 C C . ILE B 1 77 ? 12.422 -7.668 -18.734 1 81.25 77 ILE B C 1
ATOM 1754 O O . ILE B 1 77 ? 13.156 -6.738 -18.391 1 81.25 77 ILE B O 1
ATOM 1758 N N . ASP B 1 78 ? 13.062 -8.711 -19.297 1 64 78 ASP B N 1
ATOM 1759 C CA . ASP B 1 78 ? 14.477 -9 -19.5 1 64 78 ASP B CA 1
ATOM 1760 C C . ASP B 1 78 ? 15.203 -7.801 -20.094 1 64 78 ASP B C 1
ATOM 1762 O O . ASP B 1 78 ? 16.375 -7.574 -19.812 1 64 78 ASP B O 1
ATOM 1766 N N . GLU B 1 79 ? 14.43 -6.988 -20.625 1 63.34 79 GLU B N 1
ATOM 1767 C CA . GLU B 1 79 ? 15.203 -5.961 -21.297 1 63.34 79 GLU B CA 1
ATOM 1768 C C . GLU B 1 79 ? 15.289 -4.688 -20.469 1 63.34 79 GLU B C 1
ATOM 1770 O O . GLU B 1 79 ? 16.234 -3.914 -20.594 1 63.34 79 GLU B O 1
ATOM 1775 N N . ASP B 1 80 ? 14.555 -4.574 -19.438 1 62.47 80 ASP B N 1
ATOM 1776 C CA . ASP B 1 80 ? 14.453 -3.254 -18.828 1 62.47 80 ASP B CA 1
ATOM 1777 C C . ASP B 1 80 ? 15.125 -3.23 -17.453 1 62.47 80 ASP B C 1
ATOM 1779 O O . ASP B 1 80 ? 15.484 -2.164 -16.953 1 62.47 80 ASP B O 1
ATOM 1783 N N . HIS B 1 81 ? 15.305 -4.391 -16.875 1 71.88 81 HIS B N 1
ATOM 1784 C CA . HIS B 1 81 ? 15.898 -4.391 -15.547 1 71.88 81 HIS B CA 1
ATOM 1785 C C . HIS B 1 81 ? 16.859 -5.562 -15.375 1 71.88 81 HIS B C 1
ATOM 1787 O O . HIS B 1 81 ? 16.625 -6.434 -14.531 1 71.88 81 HIS B O 1
ATOM 1793 N N . PRO B 1 82 ? 17.953 -5.512 -15.984 1 67.31 82 PRO B N 1
ATOM 1794 C CA . PRO B 1 82 ? 18.859 -6.66 -15.992 1 67.31 82 PRO B CA 1
ATOM 1795 C C . PRO B 1 82 ? 19.484 -6.934 -14.625 1 67.31 82 PRO B C 1
ATOM 1797 O O . PRO B 1 82 ? 19.984 -8.031 -14.375 1 67.31 82 PRO B O 1
ATOM 1800 N N . THR B 1 83 ? 19.359 -6.09 -13.727 1 83.75 83 THR B N 1
ATOM 1801 C CA . THR B 1 83 ? 20.078 -6.273 -12.477 1 83.75 83 THR B CA 1
ATOM 1802 C C . THR B 1 83 ? 19.156 -6.789 -11.383 1 83.75 83 THR B C 1
ATOM 1804 O O . THR B 1 83 ? 19.609 -7.211 -10.32 1 83.75 83 THR B O 1
ATOM 1807 N N . VAL B 1 84 ? 17.891 -6.832 -11.672 1 90.81 84 VAL B N 1
ATOM 1808 C CA . VAL B 1 84 ? 16.953 -7.266 -10.648 1 90.81 84 VAL B CA 1
ATOM 1809 C C . VAL B 1 84 ? 16.734 -8.773 -10.75 1 90.81 84 VAL B C 1
ATOM 1811 O O . VAL B 1 84 ? 16.516 -9.305 -11.836 1 90.81 84 VAL B O 1
ATOM 1814 N N . ALA B 1 85 ? 16.922 -9.445 -9.672 1 93.31 85 ALA B N 1
ATOM 1815 C CA . ALA B 1 85 ? 16.594 -10.867 -9.625 1 93.31 85 ALA B CA 1
ATOM 1816 C C . ALA B 1 85 ? 15.086 -11.078 -9.711 1 93.31 85 ALA B C 1
ATOM 1818 O O . ALA B 1 85 ? 14.32 -10.469 -8.961 1 93.31 85 ALA B O 1
ATOM 1819 N N . VAL B 1 86 ? 14.688 -11.922 -10.656 1 94.75 86 VAL B N 1
ATOM 1820 C CA . VAL B 1 86 ? 13.266 -12.164 -10.859 1 94.75 86 VAL B CA 1
ATOM 1821 C C . VAL B 1 86 ? 12.969 -13.656 -10.727 1 94.75 86 VAL B C 1
ATOM 1823 O O . VAL B 1 86 ? 13.672 -14.484 -11.312 1 94.75 86 VAL B O 1
ATOM 1826 N N . GLU B 1 87 ? 12.047 -13.977 -9.977 1 95.25 87 GLU B N 1
ATOM 1827 C CA . GLU B 1 87 ? 11.484 -15.32 -9.938 1 95.25 87 GLU B CA 1
ATOM 1828 C C . GLU B 1 87 ? 9.992 -15.297 -10.281 1 95.25 87 GLU B C 1
ATOM 1830 O O . GLU B 1 87 ? 9.344 -14.258 -10.18 1 95.25 87 GLU B O 1
ATOM 1835 N N . SER B 1 88 ? 9.477 -16.391 -10.758 1 96.69 88 SER B N 1
ATOM 1836 C CA . SER B 1 88 ? 8.07 -16.469 -11.125 1 96.69 88 SER B CA 1
ATOM 1837 C C . SER B 1 88 ? 7.395 -17.688 -10.5 1 96.69 88 SER B C 1
ATOM 1839 O O . SER B 1 88 ? 8.023 -18.734 -10.328 1 96.69 88 SER B O 1
ATOM 1841 N N . VAL B 1 89 ? 6.148 -17.516 -10.148 1 97.38 89 VAL B N 1
ATOM 1842 C CA . VAL B 1 89 ? 5.348 -18.562 -9.523 1 97.38 89 VAL B CA 1
ATOM 1843 C C . VAL B 1 89 ? 3.975 -18.641 -10.195 1 97.38 89 VAL B C 1
ATOM 1845 O O . VAL B 1 89 ? 3.344 -17.609 -10.438 1 97.38 89 VAL B O 1
ATOM 1848 N N . LEU B 1 90 ? 3.551 -19.781 -10.57 1 97.06 90 LEU B N 1
ATOM 1849 C CA . LEU B 1 90 ? 2.201 -20.078 -11.055 1 97.06 90 LEU B CA 1
ATOM 1850 C C . LEU B 1 90 ? 1.387 -20.797 -9.984 1 97.06 90 LEU B C 1
ATOM 1852 O O . LEU B 1 90 ? 1.81 -21.844 -9.484 1 97.06 90 LEU B O 1
ATOM 1856 N N . ARG B 1 91 ? 0.274 -20.234 -9.594 1 96.19 91 ARG B N 1
ATOM 1857 C CA . ARG B 1 91 ? -0.567 -20.828 -8.562 1 96.19 91 ARG B CA 1
ATOM 1858 C C . ARG B 1 91 ? -1.99 -21.047 -9.07 1 96.19 91 ARG B C 1
ATOM 1860 O O . ARG B 1 91 ? -2.5 -20.234 -9.852 1 96.19 91 ARG B O 1
ATOM 1867 N N . GLU B 1 92 ? -2.602 -22.094 -8.648 1 94 92 GLU B N 1
ATOM 1868 C CA . GLU B 1 92 ? -4.027 -22.328 -8.867 1 94 92 GLU B CA 1
ATOM 1869 C C . GLU B 1 92 ? -4.848 -21.938 -7.645 1 94 92 GLU B C 1
ATOM 1871 O O . GLU B 1 92 ? -4.453 -22.219 -6.512 1 94 92 GLU B O 1
ATOM 1876 N N . GLY B 1 93 ? -5.957 -21.25 -7.84 1 94.12 93 GLY B N 1
ATOM 1877 C CA . GLY B 1 93 ? -6.812 -20.875 -6.723 1 94.12 93 GLY B CA 1
ATOM 1878 C C . GLY B 1 93 ? -7.367 -19.469 -6.836 1 94.12 93 GLY B C 1
ATOM 1879 O O . GLY B 1 93 ? -7.551 -18.953 -7.941 1 94.12 93 GLY B O 1
ATOM 1880 N N . ASP B 1 94 ? -7.797 -18.984 -5.672 1 93.06 94 ASP B N 1
ATOM 1881 C CA . ASP B 1 94 ? -8.297 -17.609 -5.605 1 93.06 94 ASP B CA 1
ATOM 1882 C C . ASP B 1 94 ? -7.156 -16.609 -5.645 1 93.06 94 ASP B C 1
ATOM 1884 O O . ASP B 1 94 ? -6.234 -16.672 -4.824 1 93.06 94 ASP B O 1
ATOM 1888 N N . PRO B 1 95 ? -7.215 -15.742 -6.57 1 94.44 95 PRO B N 1
ATOM 1889 C CA . PRO B 1 95 ? -6.082 -14.836 -6.762 1 94.44 95 PRO B CA 1
ATOM 1890 C C . PRO B 1 95 ? -5.719 -14.07 -5.492 1 94.44 95 PRO B C 1
ATOM 1892 O O . PRO B 1 95 ? -4.547 -14 -5.121 1 94.44 95 PRO B O 1
ATOM 1895 N N . ALA B 1 96 ? -6.676 -13.508 -4.805 1 93.94 96 ALA B N 1
ATOM 1896 C CA . ALA B 1 96 ? -6.383 -12.719 -3.613 1 93.94 96 ALA B CA 1
ATOM 1897 C C . ALA B 1 96 ? -5.766 -13.578 -2.518 1 93.94 96 ALA B C 1
ATOM 1899 O O . ALA B 1 96 ? -4.785 -13.18 -1.881 1 93.94 96 ALA B O 1
ATOM 1900 N N . GLU B 1 97 ? -6.301 -14.734 -2.324 1 94.31 97 GLU B N 1
ATOM 1901 C CA . GLU B 1 97 ? -5.805 -15.656 -1.301 1 94.31 97 GLU B CA 1
ATOM 1902 C C . GLU B 1 97 ? -4.379 -16.094 -1.602 1 94.31 97 GLU B C 1
ATOM 1904 O O . GLU B 1 97 ? -3.51 -16.047 -0.726 1 94.31 97 GLU B O 1
ATOM 1909 N N . GLN B 1 98 ? -4.184 -16.484 -2.787 1 96.69 98 GLN B N 1
ATOM 1910 C CA . GLN B 1 98 ? -2.865 -16.984 -3.164 1 96.69 98 GLN B CA 1
ATOM 1911 C C . GLN B 1 98 ? -1.823 -15.875 -3.125 1 96.69 98 GLN B C 1
ATOM 1913 O O . GLN B 1 98 ? -0.68 -16.109 -2.723 1 96.69 98 GLN B O 1
ATOM 1918 N N . LEU B 1 99 ? -2.152 -14.711 -3.557 1 97.44 99 LEU B N 1
ATOM 1919 C CA . LEU B 1 99 ? -1.233 -13.578 -3.51 1 97.44 99 LEU B CA 1
ATOM 1920 C C . LEU B 1 99 ? -0.843 -13.258 -2.072 1 97.44 99 LEU B C 1
ATOM 1922 O O . LEU B 1 99 ? 0.328 -12.992 -1.786 1 97.44 99 LEU B O 1
ATOM 1926 N N . CYS B 1 100 ? -1.809 -13.289 -1.169 1 95.94 100 CYS B N 1
ATOM 1927 C CA . CYS B 1 100 ? -1.516 -13 0.231 1 95.94 100 CYS B CA 1
ATOM 1928 C C . CYS B 1 100 ? -0.587 -14.055 0.82 1 95.94 100 CYS B C 1
ATOM 1930 O O . CYS B 1 100 ? 0.309 -13.734 1.603 1 95.94 100 CYS B O 1
ATOM 1932 N N . VAL B 1 101 ? -0.811 -15.281 0.418 1 96.12 101 VAL B N 1
ATOM 1933 C CA . VAL B 1 101 ? 0.045 -16.375 0.883 1 96.12 101 VAL B CA 1
ATOM 1934 C C . VAL B 1 101 ? 1.469 -16.156 0.373 1 96.12 101 VAL B C 1
ATOM 1936 O O . VAL B 1 101 ? 2.43 -16.25 1.141 1 96.12 101 VAL B O 1
ATOM 1939 N N . GLU B 1 102 ? 1.605 -15.859 -0.87 1 96.44 102 GLU B N 1
ATOM 1940 C CA . GLU B 1 102 ? 2.916 -15.672 -1.486 1 96.44 102 GLU B CA 1
ATOM 1941 C C . GLU B 1 102 ? 3.627 -14.453 -0.917 1 96.44 102 GLU B C 1
ATOM 1943 O O . GLU B 1 102 ? 4.859 -14.391 -0.91 1 96.44 102 GLU B O 1
ATOM 1948 N N . ALA B 1 103 ? 2.865 -13.469 -0.423 1 95.94 103 ALA B N 1
ATOM 1949 C CA . ALA B 1 103 ? 3.434 -12.195 0.014 1 95.94 103 ALA B CA 1
ATOM 1950 C C . ALA B 1 103 ? 3.619 -12.172 1.528 1 95.94 103 ALA B C 1
ATOM 1952 O O . ALA B 1 103 ? 3.965 -11.133 2.1 1 95.94 103 ALA B O 1
ATOM 1953 N N . ARG B 1 104 ? 3.359 -13.234 2.203 1 92.06 104 ARG B N 1
ATOM 1954 C CA . ARG B 1 104 ? 3.348 -13.289 3.66 1 92.06 104 ARG B CA 1
ATOM 1955 C C . ARG B 1 104 ? 4.652 -12.75 4.238 1 92.06 104 ARG B C 1
ATOM 1957 O O . ARG B 1 104 ? 4.645 -12.055 5.258 1 92.06 104 ARG B O 1
ATOM 1964 N N . ASP B 1 105 ? 5.777 -13.023 3.627 1 91.44 105 ASP B N 1
ATOM 1965 C CA . ASP B 1 105 ? 7.07 -12.594 4.152 1 91.44 105 ASP B CA 1
ATOM 1966 C C . ASP B 1 105 ? 7.699 -11.531 3.258 1 91.44 105 ASP B C 1
ATOM 1968 O O . ASP B 1 105 ? 8.891 -11.242 3.367 1 91.44 105 ASP B O 1
ATOM 1972 N N . ALA B 1 106 ? 6.953 -11.008 2.334 1 94.25 106 ALA B N 1
ATOM 1973 C CA . ALA B 1 106 ? 7.461 -10.008 1.403 1 94.25 106 ALA B CA 1
ATOM 1974 C C . ALA B 1 106 ? 7.402 -8.609 2.018 1 94.25 106 ALA B C 1
ATOM 1976 O O . ALA B 1 106 ? 6.574 -8.344 2.889 1 94.25 106 ALA B O 1
ATOM 1977 N N . GLN B 1 107 ? 8.211 -7.758 1.559 1 91.69 107 GLN B N 1
ATOM 1978 C CA . GLN B 1 107 ? 8.188 -6.367 1.99 1 91.69 107 GLN B CA 1
ATOM 1979 C C . GLN B 1 107 ? 6.996 -5.625 1.389 1 91.69 107 GLN B C 1
ATOM 1981 O O . GLN B 1 107 ? 6.438 -4.723 2.016 1 91.69 107 GLN B O 1
ATOM 1986 N N . LEU B 1 108 ? 6.711 -6.074 0.175 1 95.5 108 LEU B N 1
ATOM 1987 C CA . LEU B 1 108 ? 5.609 -5.445 -0.546 1 95.5 108 LEU B CA 1
ATOM 1988 C C . LEU B 1 108 ? 4.855 -6.469 -1.387 1 95.5 108 LEU B C 1
ATOM 1990 O O . LEU B 1 108 ? 5.465 -7.355 -1.988 1 95.5 108 LEU B O 1
ATOM 1994 N N . LEU B 1 109 ? 3.611 -6.34 -1.371 1 97.56 109 LEU B N 1
ATOM 1995 C CA . LEU B 1 109 ? 2.773 -6.934 -2.408 1 97.56 109 LEU B CA 1
ATOM 1996 C C . LEU B 1 109 ? 2.283 -5.867 -3.383 1 97.56 109 LEU B C 1
ATOM 1998 O O . LEU B 1 109 ? 1.666 -4.883 -2.975 1 97.56 109 LEU B O 1
ATOM 2002 N N . VAL B 1 110 ? 2.498 -6.027 -4.633 1 97.75 110 VAL B N 1
ATOM 2003 C CA . VAL B 1 110 ? 2.182 -5.035 -5.656 1 97.75 110 VAL B CA 1
ATOM 2004 C C . VAL B 1 110 ? 1.112 -5.586 -6.598 1 97.75 110 VAL B C 1
ATOM 2006 O O . VAL B 1 110 ? 1.221 -6.719 -7.074 1 97.75 110 VAL B O 1
ATOM 2009 N N . VAL B 1 111 ? 0.053 -4.812 -6.812 1 96.75 111 VAL B N 1
ATOM 2010 C CA . VAL B 1 111 ? -1.005 -5.176 -7.75 1 96.75 111 VAL B CA 1
ATOM 2011 C C . VAL B 1 111 ? -1.433 -3.945 -8.547 1 96.75 111 VAL B C 1
ATOM 2013 O O . VAL B 1 111 ? -1.153 -2.811 -8.148 1 96.75 111 VAL B O 1
ATOM 2016 N N . GLY B 1 112 ? -2.02 -4.199 -9.68 1 94.06 112 GLY B N 1
ATOM 2017 C CA . GLY B 1 112 ? -2.691 -3.127 -10.398 1 94.06 112 GLY B CA 1
ATOM 2018 C C . GLY B 1 112 ? -4.031 -2.752 -9.789 1 94.06 112 GLY B C 1
ATOM 2019 O O . GLY B 1 112 ? -4.637 -3.547 -9.062 1 94.06 112 GLY B O 1
ATOM 2020 N N . ALA B 1 113 ? -4.461 -1.583 -10.094 1 88.06 113 ALA B N 1
ATOM 2021 C CA . ALA B 1 113 ? -5.723 -1.09 -9.555 1 88.06 113 ALA B CA 1
ATOM 2022 C C . ALA B 1 113 ? -6.906 -1.855 -10.141 1 88.06 113 ALA B C 1
ATOM 2024 O O . ALA B 1 113 ? -7.926 -2.049 -9.469 1 88.06 113 ALA B O 1
ATOM 2025 N N . HIS B 1 114 ? -6.695 -2.221 -11.414 1 81.94 114 HIS B N 1
ATOM 2026 C CA . HIS B 1 114 ? -7.746 -2.949 -12.117 1 81.94 114 HIS B CA 1
ATOM 2027 C C . HIS B 1 114 ? -7.18 -4.152 -12.859 1 81.94 114 HIS B C 1
ATOM 2029 O O . HIS B 1 114 ? -5.961 -4.332 -12.93 1 81.94 114 HIS B O 1
ATOM 2035 N N . GLY B 1 115 ? -8.047 -5.039 -13.195 1 74.12 115 GLY B N 1
ATOM 2036 C CA . GLY B 1 115 ? -7.691 -6.164 -14.047 1 74.12 115 GLY B CA 1
ATOM 2037 C C . GLY B 1 115 ? -8.195 -6.02 -15.469 1 74.12 115 GLY B C 1
ATOM 2038 O O . GLY B 1 115 ? -8.008 -4.977 -16.094 1 74.12 115 GLY B O 1
ATOM 2039 N N . HIS B 1 116 ? -8.781 -7.113 -15.867 1 69.06 116 HIS B N 1
ATOM 2040 C CA . HIS B 1 116 ? -9.234 -7.191 -17.25 1 69.06 116 HIS B CA 1
ATOM 2041 C C . HIS B 1 116 ? -10.477 -6.332 -17.484 1 69.06 116 HIS B C 1
ATOM 2043 O O . HIS B 1 116 ? -10.75 -5.914 -18.609 1 69.06 116 HIS B O 1
ATOM 2049 N N . ARG B 1 117 ? -11.367 -6.164 -16.469 1 60.88 117 ARG B N 1
ATOM 2050 C CA . ARG B 1 117 ? -12.578 -5.383 -16.672 1 60.88 117 ARG B CA 1
ATOM 2051 C C . ARG B 1 117 ? -12.656 -4.219 -15.688 1 60.88 117 ARG B C 1
ATOM 2053 O O . ARG B 1 117 ? -12.445 -4.398 -14.484 1 60.88 117 ARG B O 1
ATOM 2060 N N . PRO B 1 118 ? -12.641 -2.951 -16.312 1 58.62 118 PRO B N 1
ATOM 2061 C CA . PRO B 1 118 ? -12.953 -1.85 -15.398 1 58.62 118 PRO B CA 1
ATOM 2062 C C . PRO B 1 118 ? -14.328 -1.997 -14.75 1 58.62 118 PRO B C 1
ATOM 2064 O O . PRO B 1 118 ? -15.258 -2.512 -15.375 1 58.62 118 PRO B O 1
ATOM 2067 N N . PHE B 1 119 ? -14.469 -2.311 -13.562 1 56.28 119 PHE B N 1
ATOM 2068 C CA . PHE B 1 119 ? -15.797 -2.369 -12.961 1 56.28 119 PHE B CA 1
ATOM 2069 C C . PHE B 1 119 ? -16.375 -0.969 -12.797 1 56.28 119 PHE B C 1
ATOM 2071 O O . PHE B 1 119 ? -15.781 -0.118 -12.141 1 56.28 119 PHE B O 1
ATOM 2078 N N . ALA B 1 120 ? -17.312 -0.655 -13.641 1 54.03 120 ALA B N 1
ATOM 2079 C CA . ALA B 1 120 ? -17.969 0.653 -13.758 1 54.03 120 ALA B CA 1
ATOM 2080 C C . ALA B 1 120 ? -18.172 1.283 -12.383 1 54.03 120 ALA B C 1
ATOM 2082 O O . ALA B 1 120 ? -18.016 2.494 -12.219 1 54.03 120 ALA B O 1
ATOM 2083 N N . ASP B 1 121 ? -18.5 0.39 -11.445 1 60.09 121 ASP B N 1
ATOM 2084 C CA . ASP B 1 121 ? -18.969 0.993 -10.203 1 60.09 121 ASP B CA 1
ATOM 2085 C C . ASP B 1 121 ? -17.953 0.799 -9.078 1 60.09 121 ASP B C 1
ATOM 2087 O O . ASP B 1 121 ? -18.125 1.318 -7.977 1 60.09 121 ASP B O 1
ATOM 2091 N N . ALA B 1 122 ? -16.953 0.082 -9.477 1 64.12 122 ALA B N 1
ATOM 2092 C CA . ALA B 1 122 ? -16.016 -0.16 -8.383 1 64.12 122 ALA B CA 1
ATOM 2093 C C . ALA B 1 122 ? -14.828 0.786 -8.461 1 64.12 122 ALA B C 1
ATOM 2095 O O . ALA B 1 122 ? -14.32 1.063 -9.555 1 64.12 122 ALA B O 1
ATOM 2096 N N . LEU B 1 123 ? -14.477 1.366 -7.453 1 70.62 123 LEU B N 1
ATOM 2097 C CA . LEU B 1 123 ? -13.352 2.295 -7.406 1 70.62 123 LEU B CA 1
ATOM 2098 C C . LEU B 1 123 ? -12.047 1.585 -7.75 1 70.62 123 LEU B C 1
ATOM 2100 O O . LEU B 1 123 ? -11.211 2.133 -8.469 1 70.62 123 LEU B O 1
ATOM 2104 N N . ILE B 1 124 ? -11.992 0.326 -7.242 1 79.12 124 ILE B N 1
ATOM 2105 C CA . ILE B 1 124 ? -10.82 -0.484 -7.551 1 79.12 124 ILE B CA 1
ATOM 2106 C C . ILE B 1 124 ? -11.25 -1.926 -7.824 1 79.12 124 ILE B C 1
ATOM 2108 O O . ILE B 1 124 ? -12.391 -2.305 -7.551 1 79.12 124 ILE B O 1
ATOM 2112 N N . GLY B 1 125 ? -10.414 -2.738 -8.453 1 84.5 125 GLY B N 1
ATOM 2113 C CA . GLY B 1 125 ? -10.719 -4.121 -8.789 1 84.5 125 GLY B CA 1
ATOM 2114 C C . GLY B 1 125 ? -10.945 -4.992 -7.562 1 84.5 125 GLY B C 1
ATOM 2115 O O . GLY B 1 125 ? -10.492 -4.656 -6.465 1 84.5 125 GLY B O 1
ATOM 2116 N N . SER B 1 126 ? -11.57 -6.078 -7.758 1 84.31 126 SER B N 1
ATOM 2117 C CA . SER B 1 126 ? -11.945 -6.977 -6.672 1 84.31 126 SER B CA 1
ATOM 2118 C C . SER B 1 126 ? -10.711 -7.598 -6.02 1 84.31 126 SER B C 1
ATOM 2120 O O . SER B 1 126 ? -10.656 -7.734 -4.793 1 84.31 126 SER B O 1
ATOM 2122 N N . VAL B 1 127 ? -9.734 -7.988 -6.789 1 89 127 VAL B N 1
ATOM 2123 C CA . VAL B 1 127 ? -8.539 -8.602 -6.23 1 89 127 VAL B CA 1
ATOM 2124 C C . VAL B 1 127 ? -7.742 -7.566 -5.445 1 89 127 VAL B C 1
ATOM 2126 O O . VAL B 1 127 ? -7.32 -7.824 -4.312 1 89 127 VAL B O 1
ATOM 2129 N N . SER B 1 128 ? -7.523 -6.402 -6.016 1 90.88 128 SER B N 1
ATOM 2130 C CA . SER B 1 128 ? -6.777 -5.348 -5.34 1 90.88 128 SER B CA 1
ATOM 2131 C C . SER B 1 128 ? -7.441 -4.961 -4.02 1 90.88 128 SER B C 1
ATOM 2133 O O . SER B 1 128 ? -6.758 -4.762 -3.014 1 90.88 128 SER B O 1
ATOM 2135 N N . ALA B 1 129 ? -8.719 -4.898 -4.043 1 86.06 129 ALA B N 1
ATOM 2136 C CA . ALA B 1 129 ? -9.445 -4.57 -2.822 1 86.06 129 ALA B CA 1
ATOM 2137 C C . ALA B 1 129 ? -9.281 -5.66 -1.771 1 86.06 129 ALA B C 1
ATOM 2139 O O . ALA B 1 129 ? -9.055 -5.371 -0.594 1 86.06 129 ALA B O 1
ATOM 2140 N N . ARG B 1 130 ? -9.414 -6.852 -2.168 1 88.69 130 ARG B N 1
ATOM 2141 C CA . ARG B 1 130 ? -9.359 -7.98 -1.246 1 88.69 130 ARG B CA 1
ATOM 2142 C C . ARG B 1 130 ? -7.961 -8.148 -0.664 1 88.69 130 ARG B C 1
ATOM 2144 O O . ARG B 1 130 ? -7.805 -8.453 0.521 1 88.69 130 ARG B O 1
ATOM 2151 N N . VAL B 1 131 ? -6.961 -7.953 -1.442 1 92.69 131 VAL B N 1
ATOM 2152 C CA . VAL B 1 131 ? -5.617 -8.102 -0.901 1 92.69 131 VAL B CA 1
ATOM 2153 C C . VAL B 1 131 ? -5.312 -6.953 0.056 1 92.69 131 VAL B C 1
ATOM 2155 O O . VAL B 1 131 ? -4.641 -7.145 1.073 1 92.69 131 VAL B O 1
ATOM 2158 N N . ALA B 1 132 ? -5.75 -5.785 -0.276 1 89 132 ALA B N 1
ATOM 2159 C CA . ALA B 1 132 ? -5.562 -4.641 0.61 1 89 132 ALA B CA 1
ATOM 2160 C C . ALA B 1 132 ? -6.227 -4.875 1.963 1 89 132 ALA B C 1
ATOM 2162 O O . ALA B 1 132 ? -5.75 -4.387 2.99 1 89 132 ALA B O 1
ATOM 2163 N N . HIS B 1 133 ? -7.227 -5.668 1.909 1 85 133 HIS B N 1
ATOM 2164 C CA . HIS B 1 133 ? -8.016 -5.922 3.109 1 85 133 HIS B CA 1
ATOM 2165 C C . HIS B 1 133 ? -7.453 -7.105 3.895 1 85 133 HIS B C 1
ATOM 2167 O O . HIS B 1 133 ? -7.406 -7.07 5.129 1 85 133 HIS B O 1
ATOM 2173 N N . HIS B 1 134 ? -7 -8.078 3.186 1 86.38 134 HIS B N 1
ATOM 2174 C CA . HIS B 1 134 ? -6.793 -9.367 3.842 1 86.38 134 HIS B CA 1
ATOM 2175 C C . HIS B 1 134 ? -5.312 -9.625 4.09 1 86.38 134 HIS B C 1
ATOM 2177 O O . HIS B 1 134 ? -4.953 -10.414 4.969 1 86.38 134 HIS B O 1
ATOM 2183 N N . CYS B 1 135 ? -4.504 -9.109 3.287 1 90.5 135 CYS B N 1
ATOM 2184 C CA . CYS B 1 135 ? -3.082 -9.414 3.42 1 90.5 135 CYS B CA 1
ATOM 2185 C C . CYS B 1 135 ? -2.494 -8.758 4.66 1 90.5 135 CYS B C 1
ATOM 2187 O O . CYS B 1 135 ? -2.934 -7.676 5.062 1 90.5 135 CYS B O 1
ATOM 2189 N N . THR B 1 136 ? -1.505 -9.344 5.207 1 87.31 136 THR B N 1
ATOM 2190 C CA . THR B 1 136 ? -0.925 -8.875 6.461 1 87.31 136 THR B CA 1
ATOM 2191 C C . THR B 1 136 ? 0.234 -7.918 6.195 1 87.31 136 THR B C 1
ATOM 2193 O O . THR B 1 136 ? 0.716 -7.246 7.109 1 87.31 136 THR B O 1
ATOM 2196 N N . GLY B 1 137 ? 0.689 -7.848 4.988 1 90.81 137 GLY B N 1
ATOM 2197 C CA . GLY B 1 137 ? 1.765 -6.938 4.629 1 90.81 137 GLY B CA 1
ATOM 2198 C C . GLY B 1 137 ? 1.284 -5.715 3.869 1 90.81 137 GLY B C 1
ATOM 2199 O O . GLY B 1 137 ? 0.096 -5.598 3.562 1 90.81 137 GLY B O 1
ATOM 2200 N N . ALA B 1 138 ? 2.168 -4.773 3.613 1 95 138 ALA B N 1
ATOM 2201 C CA . ALA B 1 138 ? 1.854 -3.564 2.857 1 95 138 ALA B CA 1
ATOM 2202 C C . ALA B 1 138 ? 1.536 -3.893 1.402 1 95 138 ALA B C 1
ATOM 2204 O O . ALA B 1 138 ? 2.217 -4.715 0.782 1 95 138 ALA B O 1
ATOM 2205 N N . VAL B 1 139 ? 0.488 -3.309 0.932 1 96.44 139 VAL B N 1
ATOM 2206 C CA . VAL B 1 139 ? 0.058 -3.535 -0.444 1 96.44 139 VAL B CA 1
ATOM 2207 C C . VAL B 1 139 ? 0.219 -2.252 -1.255 1 96.44 139 VAL B C 1
ATOM 2209 O O . VAL B 1 139 ? -0.217 -1.181 -0.826 1 96.44 139 VAL B O 1
ATOM 2212 N N . VAL B 1 140 ? 0.846 -2.34 -2.363 1 96.88 140 VAL B N 1
ATOM 2213 C CA . VAL B 1 140 ? 0.953 -1.225 -3.297 1 96.88 140 VAL B CA 1
ATOM 2214 C C . VAL B 1 140 ? -0.057 -1.398 -4.43 1 96.88 140 VAL B C 1
ATOM 2216 O O . VAL B 1 140 ? -0.072 -2.432 -5.102 1 96.88 140 VAL B O 1
ATOM 2219 N N . ILE B 1 141 ? -0.887 -0.46 -4.59 1 95.56 141 ILE B N 1
ATOM 2220 C CA . ILE B 1 141 ? -1.807 -0.403 -5.719 1 95.56 141 ILE B CA 1
ATOM 2221 C C . ILE B 1 141 ? -1.287 0.589 -6.758 1 95.56 141 ILE B C 1
ATOM 2223 O O . ILE B 1 141 ? -1.182 1.787 -6.484 1 95.56 141 ILE B O 1
ATOM 2227 N N . VAL B 1 142 ? -0.995 0.145 -7.918 1 94.69 142 VAL B N 1
ATOM 2228 C CA . VAL B 1 142 ? -0.448 0.959 -9 1 94.69 142 VAL B CA 1
ATOM 2229 C C . VAL B 1 142 ? -1.57 1.392 -9.938 1 94.69 142 VAL B C 1
ATOM 2231 O O . VAL B 1 142 ? -2.279 0.551 -10.5 1 94.69 142 VAL B O 1
ATOM 2234 N N . PRO B 1 143 ? -1.753 2.646 -10.039 1 86.81 143 PRO B N 1
ATOM 2235 C CA . PRO B 1 143 ? -2.842 3.137 -10.891 1 86.81 143 PRO B CA 1
ATOM 2236 C C . PRO B 1 143 ? -2.582 2.898 -12.375 1 86.81 143 PRO B C 1
ATOM 2238 O O . P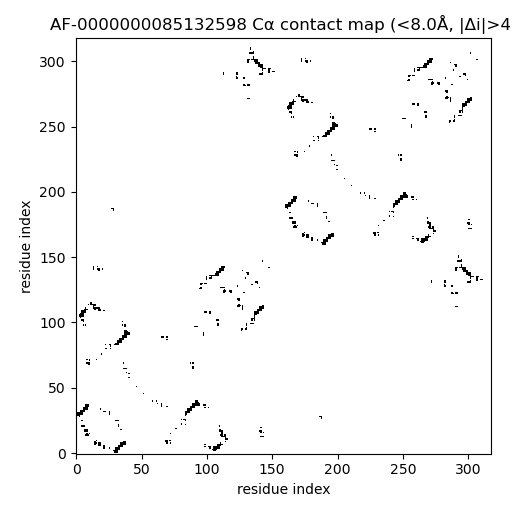RO B 1 143 ? -1.43 2.754 -12.789 1 86.81 143 PRO B O 1
ATOM 2241 N N . ASP B 1 144 ? -3.74 2.727 -12.984 1 76.25 144 ASP B N 1
ATOM 2242 C CA . ASP B 1 144 ? -3.701 2.736 -14.445 1 76.25 144 ASP B CA 1
ATOM 2243 C C . ASP B 1 144 ? -3.777 4.164 -14.984 1 76.25 144 ASP B C 1
ATOM 2245 O O . ASP B 1 144 ? -4.852 4.77 -15.008 1 76.25 144 ASP B O 1
ATOM 2249 N N . LEU B 1 145 ? -2.594 4.715 -15.156 1 66.31 145 LEU B N 1
ATOM 2250 C CA . LEU B 1 145 ? -2.539 6.121 -15.539 1 66.31 145 LEU B CA 1
ATOM 2251 C C . LEU B 1 145 ? -3.443 6.391 -16.734 1 66.31 145 LEU B C 1
ATOM 2253 O O . LEU B 1 145 ? -3.973 7.492 -16.875 1 66.31 145 LEU B O 1
ATOM 2257 N N . GLY B 1 146 ? -3.418 5.488 -17.641 1 57.19 146 GLY B N 1
ATOM 2258 C CA . GLY B 1 146 ? -4.367 5.703 -18.719 1 57.19 146 GLY B CA 1
ATOM 2259 C C . GLY B 1 146 ? -5.793 5.871 -18.234 1 57.19 146 GLY B C 1
ATOM 2260 O O . GLY B 1 146 ? -6.496 6.785 -18.672 1 57.19 146 GLY B O 1
ATOM 2261 N N . ALA B 1 147 ? -6.195 5.137 -17.344 1 52.59 147 ALA B N 1
ATOM 2262 C CA . ALA B 1 147 ? -7.535 5.238 -16.766 1 52.59 147 ALA B CA 1
ATOM 2263 C C . ALA B 1 147 ? -7.66 6.473 -15.875 1 52.59 147 ALA B C 1
ATOM 2265 O O . ALA B 1 147 ? -8.703 7.121 -15.844 1 52.59 147 ALA B O 1
ATOM 2266 N N . ALA B 1 148 ? -6.551 6.75 -15.102 1 55 148 ALA B N 1
ATOM 2267 C CA . ALA B 1 148 ? -6.578 7.879 -14.18 1 55 148 ALA B CA 1
ATOM 2268 C C . ALA B 1 148 ? -6.75 9.195 -14.922 1 55 148 ALA B C 1
ATOM 2270 O O . ALA B 1 148 ? -7.496 10.078 -14.484 1 55 148 ALA B O 1
ATOM 2271 N N . ARG B 1 149 ? -6.027 9.242 -15.914 1 53.31 149 ARG B N 1
ATOM 2272 C CA . ARG B 1 149 ? -6.137 10.438 -16.75 1 53.31 149 ARG B CA 1
ATOM 2273 C C . ARG B 1 149 ? -7.543 10.578 -17.312 1 53.31 149 ARG B C 1
ATOM 2275 O O . ARG B 1 149 ? -8.055 11.695 -17.453 1 53.31 149 ARG B O 1
ATOM 2282 N N . HIS B 1 150 ? -8.094 9.539 -17.688 1 48.5 150 HIS B N 1
ATOM 2283 C CA . HIS B 1 150 ? -9.438 9.57 -18.234 1 48.5 150 HIS B CA 1
ATOM 2284 C C . HIS B 1 150 ? -10.453 10.008 -17.188 1 48.5 150 HIS B C 1
ATOM 2286 O O . HIS B 1 150 ? -11.398 10.734 -17.5 1 48.5 150 HIS B O 1
ATOM 2292 N N . ARG B 1 151 ? -10.266 9.562 -16.062 1 48.97 151 ARG B N 1
ATOM 2293 C CA . ARG B 1 151 ? -11.18 9.898 -14.984 1 48.97 151 ARG B CA 1
ATOM 2294 C C . ARG B 1 151 ? -11.055 11.375 -14.602 1 48.97 151 ARG B C 1
ATOM 2296 O O . ARG B 1 151 ? -12.039 12.008 -14.211 1 48.97 151 ARG B O 1
ATOM 2303 N N . GLN B 1 152 ? -9.781 11.766 -14.336 1 48.53 152 GLN B N 1
ATOM 2304 C CA . GLN B 1 152 ? -9.57 13.18 -14.039 1 48.53 152 GLN B CA 1
ATOM 2305 C C . GLN B 1 152 ? -10.234 14.07 -15.086 1 48.53 152 GLN B C 1
ATOM 2307 O O . GLN B 1 152 ? -10.75 15.141 -14.758 1 48.53 152 GLN B O 1
ATOM 2312 N N . ARG B 1 153 ? -10.039 13.625 -16.25 1 48.22 153 ARG B N 1
ATOM 2313 C CA . ARG B 1 153 ? -10.656 14.391 -17.328 1 48.22 153 ARG B CA 1
ATOM 2314 C C . ARG B 1 153 ? -12.18 14.312 -17.266 1 48.22 153 ARG B C 1
ATOM 2316 O O . ARG B 1 153 ? -12.875 15.25 -17.656 1 48.22 153 ARG B O 1
ATOM 2323 N N . SER B 1 154 ? -12.578 13.156 -16.953 1 44.22 154 SER B N 1
ATOM 2324 C CA . SER B 1 154 ? -14.031 13.016 -16.969 1 44.22 154 SER B CA 1
ATOM 2325 C C . SER B 1 154 ? -14.672 13.797 -15.828 1 44.22 154 SER B C 1
ATOM 2327 O O . SER B 1 154 ? -15.875 14.078 -15.859 1 44.22 154 SER B O 1
ATOM 2329 N N . HIS B 1 155 ? -14.039 13.914 -14.719 1 41.12 155 HIS B N 1
ATOM 2330 C CA . HIS B 1 155 ? -14.656 14.641 -13.617 1 41.12 155 HIS B CA 1
ATOM 2331 C C . HIS B 1 155 ? -14.461 16.141 -13.766 1 41.12 155 HIS B C 1
ATOM 2333 O O . HIS B 1 155 ? -14.766 16.906 -12.844 1 41.12 155 HIS B O 1
ATOM 2339 N N . VAL B 1 156 ? -13.609 16.641 -14.711 1 36.5 156 VAL B N 1
ATOM 2340 C CA . VAL B 1 156 ? -13.703 18.078 -15 1 36.5 156 VAL B CA 1
ATOM 2341 C C . VAL B 1 156 ? -15.141 18.438 -15.359 1 36.5 156 VAL B C 1
ATOM 2343 O O . VAL B 1 156 ? -15.727 17.859 -16.281 1 36.5 156 VAL B O 1
ATOM 2346 N N . PRO B 1 157 ? -15.852 19.016 -14.531 1 36.81 157 PRO B N 1
ATOM 2347 C CA . PRO B 1 157 ? -17.141 19.531 -14.984 1 36.81 157 PRO B CA 1
ATOM 2348 C C . PRO B 1 157 ? -17.047 20.266 -16.328 1 36.81 157 PRO B C 1
ATOM 2350 O O . PRO B 1 157 ? -16.047 20.938 -16.594 1 36.81 157 PRO B O 1
ATOM 2353 N N . GLY B 1 158 ? -17.562 19.594 -17.469 1 31.56 158 GLY B N 1
ATOM 2354 C CA . GLY B 1 158 ? -17.859 20.422 -18.625 1 31.56 158 GLY B CA 1
ATOM 2355 C C . GLY B 1 158 ? -18.328 21.812 -18.266 1 31.56 158 GLY B C 1
ATOM 2356 O O . GLY B 1 158 ? -19.297 21.969 -17.516 1 31.56 158 GLY B O 1
ATOM 2357 N N . HIS B 1 159 ? -17.391 22.828 -18.25 1 29.25 159 HIS B N 1
ATOM 2358 C CA . HIS B 1 159 ? -18.062 24.109 -18.5 1 29.25 159 HIS B CA 1
ATOM 2359 C C . HIS B 1 159 ? -18.859 24.062 -19.797 1 29.25 159 HIS B C 1
ATOM 2361 O O . HIS B 1 159 ? -18.422 23.438 -20.766 1 29.25 159 HIS B O 1
#